Protein AF-A0A2B4R5D7-F1 (afdb_monomer_lite)

Organism: Stylophora pistillata (NCBI:txid50429)

Foldseek 3Di:
DLVVLVVQLVPQDLLDPCSLLVNVVSLVVLVVVLVVVVVVPDQLSQPSNVVSVVSNVVSVLSSCVNPPVVPPDFDWDWHDDDPFKTKIKTKAAAQDQDKDKPPDCAHPNDRPPPVPDPQKIKIHGCVVRHPGMKMKIKMWGFCSQVSHDQQAQAQDVNHGDGRGGRQFTDMDMDMVVHDPDDDPDDMDIGGDGPDDDDPPDDDDDGDDDDDVVVVVVLLVVLVVLLVVLVVQLVVLVVVLPPPPPDLVSNVVSVLSNQLSVQLSVLSVVLSVVSVVCVSPVVRDCPVPVVVSVCRSNVVSVVVSVVQVVVLVPDPCRPVCVRPVDD

Secondary structure (DSSP, 8-state):
-HHHHHHHHHH--TTSTTHHHHHHHHHHHHHHHHHHHHTTT-TTHHHHHHHHHHHHHHHHHHHHHHHTSSS----EEEE--SSSEEEEEEEE-TT--S-EEES-SEETTEE---TTS---EEEEPGGGGSSS-EEEEEEEESSHHHHS-TT---EETTEEP-S----S-EEEEEEESPPSSS-SS--EEE---SSPPPTT-----------HHHHHHHHHHHHHHHHHHHHHHHHHHHHHHS-TT-HHHHHHHHHHHHHHHHHHHHHHHHHHHHHHHHHH-TTT----HHHHHHHHHHHHHHHHHHHHHHHHHSTTHHHHHH----

InterPro domains:
  IPR000832 GPCR, family 2, secretin-like [PF00002] (212-310)
  IPR017981 GPCR, family 2-like, 7TM [PS50261] (212-326)

Sequence (326 aa):
MVETYFDEVNQLNVSDKNSLQAVVNETEHLLTAFQKIAKEGDLVVGVNLLVAAQHLEIFVSDYAKKHLLANGNYSSTRVPTERHLVVEIQTIKSGYRKDVAVPSDVFQGQSFDDHNLLRERIILPPKLFEKQETAVLGIAYQDLHELLPDECQYLLDGKKIKNTKLHTPIIACSLSPAPSSVLAENITISFTLQDPIKPEDKPYCVSWDFNIRNLKQEQIQIRFNLVVAIAVAQIFFLAGIDATSKQEACIFVAVSIHYFYLAGFSWMLMEGAYLYLMVVKVYNAVVRMKLIYAFSWGFPLLMVTSSIVIASGSTEGIWGYVHGDL

pLDDT: mean 77.05, std 13.99, range [38.62, 96.38]

Radius of gyration: 28.0 Å; chains: 1; bounding box: 70×48×82 Å

Structure (mmCIF, N/CA/C/O backbone):
data_AF-A0A2B4R5D7-F1
#
_entry.id   AF-A0A2B4R5D7-F1
#
loop_
_atom_site.group_PDB
_atom_site.id
_atom_site.type_symbol
_atom_site.label_atom_id
_atom_site.label_alt_id
_atom_site.label_comp_id
_atom_site.label_asym_id
_atom_site.label_entity_id
_atom_site.label_seq_id
_atom_site.pdbx_PDB_ins_code
_atom_site.Cartn_x
_atom_site.Cartn_y
_atom_site.Cartn_z
_atom_site.occupancy
_atom_site.B_iso_or_equiv
_atom_site.auth_seq_id
_atom_site.auth_comp_id
_atom_site.auth_asym_id
_atom_site.auth_atom_id
_atom_site.pdbx_PDB_model_num
ATOM 1 N N . MET A 1 1 ? 14.184 7.500 8.380 1.00 66.56 1 MET A N 1
ATOM 2 C CA . MET A 1 1 ? 12.948 7.473 9.192 1.00 66.56 1 MET A CA 1
ATOM 3 C C . MET A 1 1 ? 11.964 6.469 8.623 1.00 66.56 1 MET A C 1
ATOM 5 O O . MET A 1 1 ? 11.770 5.446 9.247 1.00 66.56 1 MET A O 1
ATOM 9 N N . VAL A 1 2 ? 11.413 6.698 7.429 1.00 68.00 2 VAL A N 1
ATOM 10 C CA . VAL A 1 2 ? 10.490 5.742 6.789 1.00 68.00 2 VAL A CA 1
ATOM 11 C C . VAL A 1 2 ? 11.198 4.448 6.382 1.00 68.00 2 VAL A C 1
ATOM 13 O O . VAL A 1 2 ? 10.690 3.370 6.651 1.00 68.00 2 VAL A O 1
ATOM 16 N N . GLU A 1 3 ? 12.397 4.540 5.796 1.00 70.75 3 GLU A N 1
ATOM 17 C CA . GLU A 1 3 ? 13.227 3.357 5.503 1.00 70.75 3 GLU A CA 1
ATOM 18 C C . GLU A 1 3 ? 13.594 2.594 6.780 1.00 70.75 3 GLU A C 1
ATOM 20 O O . GLU A 1 3 ? 13.399 1.391 6.844 1.00 70.75 3 GLU A O 1
ATOM 25 N N . THR A 1 4 ? 14.006 3.315 7.827 1.00 76.94 4 THR A N 1
ATOM 26 C CA . THR A 1 4 ? 14.298 2.754 9.157 1.00 76.94 4 THR A CA 1
ATOM 27 C C . THR A 1 4 ? 13.101 1.991 9.729 1.00 76.94 4 THR A C 1
ATOM 29 O O . THR A 1 4 ? 13.252 0.847 10.137 1.00 76.94 4 THR A O 1
ATOM 32 N N . TYR A 1 5 ? 11.904 2.582 9.659 1.00 81.38 5 TYR A N 1
ATOM 33 C CA . TYR A 1 5 ? 10.658 1.925 10.049 1.00 81.38 5 TYR A CA 1
ATOM 34 C C . TYR A 1 5 ? 10.414 0.645 9.242 1.00 81.38 5 TYR A C 1
ATOM 36 O O . TYR A 1 5 ? 10.075 -0.392 9.808 1.00 81.38 5 TYR A O 1
ATOM 44 N N . PHE A 1 6 ? 10.596 0.682 7.918 1.00 79.00 6 PHE A N 1
ATOM 45 C CA . PHE A 1 6 ? 10.427 -0.519 7.102 1.00 79.00 6 PHE A CA 1
ATOM 46 C C . PHE A 1 6 ? 11.443 -1.600 7.459 1.00 79.00 6 PHE A C 1
ATOM 48 O O . PHE A 1 6 ? 11.061 -2.764 7.545 1.00 79.00 6 PHE A O 1
ATOM 55 N N . ASP A 1 7 ? 12.702 -1.242 7.693 1.00 79.12 7 ASP A N 1
ATOM 56 C CA . ASP A 1 7 ? 13.743 -2.192 8.076 1.00 79.12 7 ASP A CA 1
ATOM 57 C C . ASP A 1 7 ? 13.444 -2.856 9.424 1.00 79.12 7 ASP A C 1
ATOM 59 O O . ASP A 1 7 ? 13.604 -4.070 9.551 1.00 79.12 7 ASP A O 1
ATOM 63 N N . GLU A 1 8 ? 12.964 -2.095 10.408 1.00 84.62 8 GLU A N 1
ATOM 64 C CA . GLU A 1 8 ? 12.583 -2.603 11.730 1.00 84.62 8 GLU A CA 1
ATOM 65 C C . GLU A 1 8 ? 11.349 -3.508 11.653 1.00 84.62 8 GLU A C 1
ATOM 67 O O . GLU A 1 8 ? 11.380 -4.642 12.135 1.00 84.62 8 GLU A O 1
ATOM 72 N N . VAL A 1 9 ? 10.283 -3.074 10.971 1.00 83.00 9 VAL A N 1
ATOM 73 C CA . VAL A 1 9 ? 9.056 -3.875 10.835 1.00 83.00 9 VAL A CA 1
ATOM 74 C C . VAL A 1 9 ? 9.295 -5.150 10.022 1.00 83.00 9 VAL A C 1
ATOM 76 O O . VAL A 1 9 ? 8.745 -6.197 10.357 1.00 83.00 9 VAL A O 1
ATOM 79 N N . ASN A 1 10 ? 10.147 -5.111 8.992 1.00 83.25 10 ASN A N 1
ATOM 80 C CA . ASN A 1 10 ? 10.483 -6.295 8.192 1.00 83.25 10 ASN A CA 1
ATOM 81 C C . ASN A 1 10 ? 11.292 -7.346 8.971 1.00 83.25 10 ASN A C 1
ATOM 83 O O . ASN A 1 10 ? 11.305 -8.514 8.579 1.00 83.25 10 ASN A O 1
ATOM 87 N N . GLN A 1 11 ? 11.966 -6.958 10.057 1.00 86.69 11 GLN A N 1
ATOM 88 C CA . GLN A 1 11 ? 12.668 -7.893 10.942 1.00 86.69 11 GLN A CA 1
ATOM 89 C C . GLN A 1 11 ? 11.725 -8.594 11.929 1.00 86.69 11 GLN A C 1
ATOM 91 O O . GLN A 1 11 ? 12.085 -9.634 12.488 1.00 86.69 11 GLN A O 1
ATOM 96 N N . LEU A 1 12 ? 10.516 -8.064 12.140 1.00 87.69 12 LEU A N 1
ATOM 97 C CA . LEU A 1 12 ? 9.542 -8.655 13.049 1.00 87.69 12 LEU A CA 1
ATOM 98 C C . LEU A 1 12 ? 8.958 -9.941 12.463 1.00 87.69 12 LEU A C 1
ATOM 100 O O . LEU A 1 12 ? 8.485 -10.002 11.327 1.00 87.69 12 LEU A O 1
ATOM 104 N N . ASN A 1 13 ? 8.939 -10.991 13.280 1.00 85.56 13 ASN A N 1
ATOM 105 C CA . ASN A 1 13 ? 8.367 -12.266 12.889 1.00 85.56 13 ASN A CA 1
ATOM 106 C C . ASN A 1 13 ? 6.923 -12.358 13.378 1.00 85.56 13 ASN A C 1
ATOM 108 O O . ASN A 1 13 ? 6.670 -12.487 14.570 1.00 85.56 13 ASN A O 1
ATOM 112 N N . VAL A 1 14 ? 5.976 -12.435 12.443 1.00 85.31 14 VAL A N 1
ATOM 113 C CA . VAL A 1 14 ? 4.537 -12.617 12.715 1.00 85.31 14 VAL A CA 1
ATOM 114 C C . VAL A 1 14 ? 4.247 -13.812 13.643 1.00 85.31 14 VAL A C 1
ATOM 116 O O . VAL A 1 14 ? 3.214 -13.864 14.300 1.00 85.31 14 VAL A O 1
ATOM 119 N N . SER A 1 15 ? 5.148 -14.795 13.724 1.00 84.25 15 SER A N 1
ATOM 120 C CA . SER A 1 15 ? 5.033 -15.958 14.618 1.00 84.25 15 SER A CA 1
ATOM 121 C C . SER A 1 15 ? 5.215 -15.639 16.100 1.00 84.25 15 SER A C 1
ATOM 123 O O . SER A 1 15 ? 4.787 -16.437 16.929 1.00 84.25 15 SER A O 1
ATOM 125 N N . ASP A 1 16 ? 5.870 -14.535 16.443 1.00 86.25 16 ASP A N 1
ATOM 126 C CA . ASP A 1 16 ? 6.131 -14.157 17.827 1.00 86.25 16 ASP A CA 1
ATOM 127 C C . ASP A 1 16 ? 4.971 -13.326 18.393 1.00 86.25 16 ASP A C 1
ATOM 129 O O . ASP A 1 16 ? 4.466 -12.413 17.745 1.00 86.25 16 ASP A O 1
ATOM 133 N N . LYS A 1 17 ? 4.555 -13.636 19.625 1.00 81.88 17 LYS A N 1
ATOM 134 C CA . LYS A 1 17 ? 3.427 -12.987 20.310 1.00 81.88 17 LYS A CA 1
ATOM 135 C C . LYS A 1 17 ? 3.698 -11.515 20.626 1.00 81.88 17 LYS A C 1
ATOM 137 O O . LYS A 1 17 ? 2.764 -10.721 20.672 1.00 81.88 17 LYS A O 1
ATOM 142 N N . ASN A 1 18 ? 4.964 -11.145 20.823 1.00 85.25 18 ASN A N 1
ATOM 143 C CA . ASN A 1 18 ? 5.347 -9.770 21.153 1.00 85.25 18 ASN A CA 1
ATOM 144 C C . ASN A 1 18 ? 5.450 -8.868 19.917 1.00 85.25 18 ASN A C 1
ATOM 146 O O . ASN A 1 18 ? 5.455 -7.643 20.044 1.00 85.25 18 ASN A O 1
ATOM 150 N N . SER A 1 19 ? 5.494 -9.452 18.716 1.00 88.19 19 SER A N 1
ATOM 151 C CA . SER A 1 19 ? 5.689 -8.688 17.483 1.00 88.19 19 SER A CA 1
ATOM 152 C C . SER A 1 19 ? 4.513 -7.762 17.154 1.00 88.19 19 SER A C 1
ATOM 154 O O . SER A 1 19 ? 4.723 -6.732 16.522 1.00 88.19 19 SER A O 1
ATOM 156 N N . LEU A 1 20 ? 3.296 -8.070 17.628 1.00 88.00 20 LEU A N 1
ATOM 157 C CA . LEU A 1 20 ? 2.144 -7.173 17.480 1.00 88.00 20 LEU A CA 1
ATOM 158 C C . LEU A 1 20 ? 2.309 -5.875 18.291 1.00 88.00 20 LEU A C 1
ATOM 160 O O . LEU A 1 20 ? 2.015 -4.802 17.780 1.00 88.00 20 LEU A O 1
ATOM 164 N N . GLN A 1 21 ? 2.796 -5.948 19.534 1.00 87.69 21 GLN A N 1
ATOM 165 C CA . GLN A 1 21 ? 3.077 -4.735 20.313 1.00 87.69 21 GLN A CA 1
ATOM 166 C C . GLN A 1 21 ? 4.241 -3.958 19.690 1.00 87.69 21 GLN A C 1
ATOM 168 O O . GLN A 1 21 ? 4.169 -2.740 19.575 1.00 87.69 21 GLN A O 1
ATOM 173 N N . ALA A 1 22 ? 5.292 -4.661 19.253 1.00 89.19 22 ALA A N 1
ATOM 174 C CA . ALA A 1 22 ? 6.463 -4.034 18.650 1.00 89.19 22 ALA A CA 1
ATOM 175 C C . ALA A 1 22 ? 6.101 -3.227 17.392 1.00 89.19 22 ALA A C 1
ATOM 177 O O . ALA A 1 22 ? 6.434 -2.050 17.315 1.00 89.19 22 ALA A O 1
ATOM 178 N N . VAL A 1 23 ? 5.346 -3.805 16.446 1.00 90.12 23 VAL A N 1
ATOM 179 C CA . VAL A 1 23 ? 4.964 -3.094 15.209 1.00 90.12 23 VAL A CA 1
ATOM 180 C C . VAL A 1 23 ? 4.096 -1.86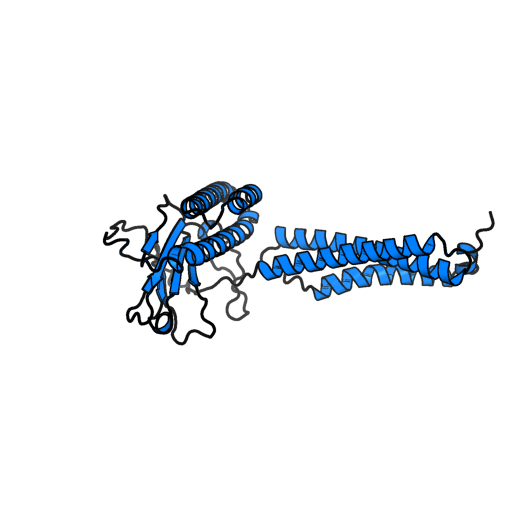2 15.485 1.00 90.12 23 VAL A C 1
ATOM 182 O O . VAL A 1 23 ? 4.211 -0.848 14.795 1.00 90.12 23 VAL A O 1
ATOM 185 N N . VAL A 1 24 ? 3.229 -1.934 16.499 1.00 89.00 24 VAL A N 1
ATOM 186 C CA . VAL A 1 24 ? 2.375 -0.812 16.899 1.00 89.00 24 VAL A CA 1
ATOM 187 C C . VAL A 1 24 ? 3.215 0.298 17.522 1.00 89.00 24 VAL A C 1
ATOM 189 O O . VAL A 1 24 ? 3.069 1.443 17.105 1.00 89.00 24 VAL A O 1
ATOM 192 N N . ASN A 1 25 ? 4.147 -0.036 18.421 1.00 89.00 25 ASN A N 1
ATOM 193 C CA . ASN A 1 25 ? 5.069 0.933 19.016 1.00 89.00 25 ASN A CA 1
ATOM 194 C C . ASN A 1 25 ? 5.922 1.639 17.950 1.00 89.00 25 ASN A C 1
ATOM 196 O O . ASN A 1 25 ? 6.031 2.864 17.973 1.00 89.00 25 ASN A O 1
ATOM 200 N N . GLU A 1 26 ? 6.468 0.899 16.977 1.00 88.81 26 GLU A N 1
ATOM 201 C CA . GLU A 1 26 ? 7.246 1.508 15.888 1.00 88.81 26 GLU A CA 1
ATOM 202 C C . GLU A 1 26 ? 6.391 2.421 15.004 1.00 88.81 26 GLU A C 1
ATOM 204 O O . GLU A 1 26 ? 6.831 3.486 14.564 1.00 88.81 26 GLU A O 1
ATOM 209 N N . THR A 1 27 ? 5.130 2.046 14.769 1.00 88.31 27 THR A N 1
ATOM 210 C CA . THR A 1 27 ? 4.208 2.882 13.991 1.00 88.31 27 THR A CA 1
ATOM 211 C C . THR A 1 27 ? 3.816 4.150 14.758 1.00 88.31 27 THR A C 1
ATOM 213 O O . THR A 1 27 ? 3.741 5.222 14.157 1.00 88.31 27 THR A O 1
ATOM 216 N N . GLU A 1 28 ? 3.624 4.075 16.079 1.00 85.94 28 GLU A N 1
ATOM 217 C CA . GLU A 1 28 ? 3.406 5.258 16.924 1.00 85.94 28 GLU A CA 1
ATOM 218 C C . GLU A 1 28 ? 4.623 6.192 16.938 1.00 85.94 28 GLU A C 1
ATOM 220 O O . GLU A 1 28 ? 4.469 7.414 16.834 1.00 85.94 28 GLU A O 1
ATOM 225 N N . HIS A 1 29 ? 5.836 5.639 17.009 1.00 86.44 29 HIS A N 1
ATOM 226 C CA . HIS A 1 29 ? 7.065 6.425 16.945 1.00 86.44 29 HIS A CA 1
ATOM 227 C C . HIS A 1 29 ? 7.195 7.156 15.598 1.00 86.44 29 HIS A C 1
ATOM 229 O O . HIS A 1 29 ? 7.484 8.357 15.566 1.00 86.44 29 HIS A O 1
ATOM 235 N N . LEU A 1 30 ? 6.888 6.473 14.489 1.00 85.88 30 LEU A N 1
ATOM 236 C CA . LEU A 1 30 ? 6.846 7.075 13.156 1.00 85.88 30 LEU A CA 1
ATOM 237 C C . LEU A 1 30 ? 5.809 8.210 13.065 1.00 85.88 30 LEU A C 1
ATOM 239 O O . LEU A 1 30 ? 6.133 9.293 12.575 1.00 85.88 30 LEU A O 1
ATOM 243 N N . LEU A 1 31 ? 4.584 7.987 13.554 1.00 83.00 31 LEU A N 1
ATOM 244 C CA . LEU A 1 31 ? 3.515 8.995 13.588 1.00 83.00 31 LEU A CA 1
ATOM 245 C C . LEU A 1 31 ? 3.939 10.239 14.377 1.00 83.00 31 LEU A C 1
ATOM 247 O O . LEU A 1 31 ? 3.805 11.360 13.885 1.00 83.00 31 LEU A O 1
ATOM 251 N N . THR A 1 32 ? 4.522 10.044 15.560 1.00 83.94 32 THR A N 1
ATOM 252 C CA . THR A 1 32 ? 5.018 11.132 16.419 1.00 83.94 32 THR A CA 1
ATOM 253 C C . THR A 1 32 ? 6.103 11.948 15.716 1.00 83.94 32 THR A C 1
ATOM 255 O O . THR A 1 32 ? 6.118 13.182 15.758 1.00 83.94 32 THR A O 1
ATOM 258 N N . ALA A 1 33 ? 7.020 11.266 15.029 1.00 82.62 33 ALA A N 1
ATOM 259 C CA . ALA A 1 33 ? 8.083 11.919 14.286 1.00 82.62 33 ALA A CA 1
ATOM 260 C C . ALA A 1 33 ? 7.538 12.731 13.098 1.00 82.62 33 ALA A C 1
ATOM 262 O O . ALA A 1 33 ? 7.981 13.858 12.867 1.00 82.62 33 ALA A O 1
ATOM 263 N N . PHE A 1 34 ? 6.523 12.218 12.398 1.00 79.50 34 PHE A N 1
ATOM 264 C CA . PHE A 1 34 ? 5.850 12.955 11.332 1.00 79.50 34 PHE A CA 1
ATOM 265 C C . PHE A 1 34 ? 5.051 14.154 11.828 1.00 79.50 34 PHE A C 1
ATOM 267 O O . PHE A 1 34 ? 5.098 15.195 11.181 1.00 79.50 34 PHE A O 1
ATOM 274 N N . GLN A 1 35 ? 4.389 14.072 12.983 1.00 78.56 35 GLN A N 1
ATOM 275 C CA . GLN A 1 35 ? 3.744 15.239 13.594 1.00 78.56 35 GLN A CA 1
ATOM 276 C C . GLN A 1 35 ? 4.728 16.369 13.877 1.00 78.56 35 GLN A C 1
ATOM 278 O O . GLN A 1 35 ? 4.402 17.544 13.695 1.00 78.56 35 GLN A O 1
ATOM 283 N N . LYS A 1 36 ? 5.948 16.027 14.301 1.00 78.25 36 LYS A N 1
ATOM 284 C CA . LYS A 1 36 ? 7.003 17.019 14.507 1.00 78.25 36 LYS A CA 1
ATOM 285 C C . LYS A 1 36 ? 7.395 17.706 13.194 1.00 78.25 36 LYS A C 1
ATOM 287 O O . LYS A 1 36 ? 7.535 18.922 13.187 1.00 78.25 36 LYS A O 1
ATOM 292 N N . ILE A 1 37 ? 7.512 16.945 12.104 1.00 73.38 37 ILE A N 1
ATOM 293 C CA . ILE A 1 37 ? 7.879 17.456 10.771 1.00 73.38 37 ILE A CA 1
ATOM 294 C C . ILE A 1 37 ? 6.730 18.245 10.126 1.00 73.38 37 ILE A C 1
ATOM 296 O O . ILE A 1 37 ? 6.960 19.277 9.506 1.00 73.38 37 ILE A O 1
ATOM 300 N N . ALA A 1 38 ? 5.479 17.811 10.284 1.00 67.75 38 ALA A N 1
ATOM 301 C CA . ALA A 1 38 ? 4.322 18.486 9.695 1.00 67.75 38 ALA A CA 1
ATOM 302 C C . ALA A 1 38 ? 4.141 19.913 10.239 1.00 67.75 38 ALA A C 1
ATOM 304 O O . ALA A 1 38 ? 3.749 20.810 9.495 1.00 67.75 38 ALA A O 1
ATOM 305 N N . LYS A 1 39 ? 4.526 20.161 11.499 1.00 66.62 39 LYS A N 1
ATOM 306 C CA . LYS A 1 39 ? 4.585 21.517 12.077 1.00 66.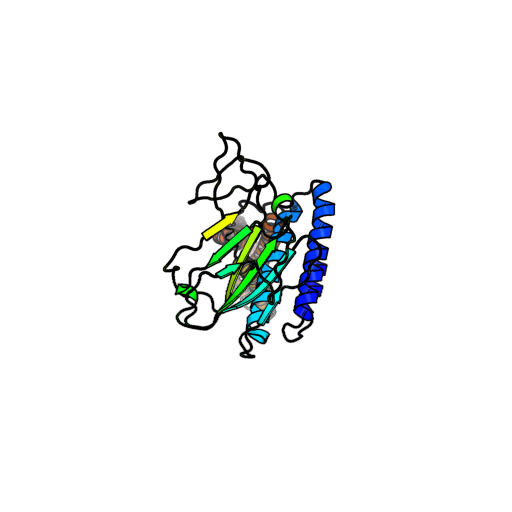62 39 LYS A CA 1
ATOM 307 C C . LYS A 1 39 ? 5.597 22.436 11.377 1.00 66.62 39 LYS A C 1
ATOM 309 O O . LYS A 1 39 ? 5.509 23.650 11.538 1.00 66.62 39 LYS A O 1
ATOM 314 N N . GLU A 1 40 ? 6.519 21.880 10.594 1.00 66.38 40 GLU A N 1
ATOM 315 C CA . GLU A 1 40 ? 7.520 22.605 9.804 1.00 66.38 40 GLU A CA 1
ATOM 316 C C . GLU A 1 40 ? 7.100 22.799 8.325 1.00 66.38 40 GLU A C 1
ATOM 318 O O . GLU A 1 40 ? 7.778 23.523 7.600 1.00 66.38 40 GLU A O 1
ATOM 323 N N . GLY A 1 41 ? 5.946 22.258 7.891 1.00 55.88 41 GLY A N 1
ATOM 324 C CA . GLY A 1 41 ? 5.278 22.629 6.629 1.00 55.88 41 GLY A CA 1
ATOM 325 C C . GLY A 1 41 ? 5.610 21.807 5.371 1.00 55.88 41 GLY A C 1
ATOM 326 O O . GLY A 1 41 ? 5.447 22.325 4.267 1.00 55.88 41 GLY A O 1
ATOM 327 N N . ASP A 1 42 ? 6.063 20.552 5.493 1.00 52.31 42 ASP A N 1
ATOM 328 C CA . ASP A 1 42 ? 6.470 19.722 4.341 1.00 52.31 42 ASP A CA 1
ATOM 329 C C . ASP A 1 42 ? 5.368 18.762 3.824 1.00 52.31 42 ASP A C 1
ATOM 331 O O . ASP A 1 42 ? 4.777 17.983 4.572 1.00 52.31 42 ASP A O 1
ATOM 335 N N . LEU A 1 43 ? 5.132 18.785 2.506 1.00 51.28 43 LEU A N 1
ATOM 336 C CA . LEU A 1 43 ? 4.114 18.019 1.769 1.00 51.28 43 LEU A CA 1
ATOM 337 C C . LEU A 1 43 ? 4.500 16.538 1.552 1.00 51.28 43 LEU A C 1
ATOM 339 O O . LEU A 1 43 ? 3.632 15.698 1.303 1.00 51.28 43 LEU A O 1
ATOM 343 N N . VAL A 1 44 ? 5.791 16.190 1.653 1.00 53.00 44 VAL A N 1
ATOM 344 C CA . VAL A 1 44 ? 6.333 14.837 1.369 1.00 53.00 44 VAL A CA 1
ATOM 345 C C . VAL A 1 44 ? 5.917 13.783 2.421 1.00 53.00 44 VAL A C 1
ATOM 347 O O . VAL A 1 44 ? 6.075 12.576 2.223 1.00 53.00 44 VAL A O 1
ATOM 350 N N . VAL A 1 45 ? 5.312 14.216 3.528 1.00 60.78 45 VAL A N 1
ATOM 351 C CA . VAL A 1 45 ? 4.913 13.377 4.669 1.00 60.78 45 VAL A CA 1
ATOM 352 C C . VAL A 1 45 ? 3.770 12.397 4.340 1.00 60.78 45 VAL A C 1
ATOM 354 O O . VAL A 1 45 ? 3.807 11.244 4.772 1.00 60.78 45 VAL A O 1
ATOM 357 N N . GLY A 1 46 ? 2.787 12.796 3.524 1.00 60.81 46 GLY A N 1
ATOM 358 C CA . GLY A 1 46 ? 1.522 12.055 3.381 1.00 60.81 46 GLY A CA 1
ATOM 359 C C . GLY A 1 46 ? 1.615 10.661 2.735 1.00 60.81 46 GLY A C 1
ATOM 360 O O . GLY A 1 46 ? 0.929 9.737 3.166 1.00 60.81 46 GLY A O 1
ATOM 361 N N . VAL A 1 47 ? 2.470 10.461 1.721 1.00 60.28 47 VAL A N 1
ATOM 362 C CA . VAL A 1 47 ? 2.565 9.157 1.014 1.00 60.28 47 VAL A CA 1
ATOM 363 C C . VAL A 1 47 ? 3.223 8.101 1.860 1.00 60.28 47 VAL A C 1
ATOM 365 O O . VAL A 1 47 ? 2.711 6.993 1.979 1.00 60.28 47 VAL A O 1
ATOM 368 N N . ASN A 1 48 ? 4.361 8.449 2.447 1.00 70.69 48 ASN A N 1
ATOM 369 C CA . ASN A 1 48 ? 5.114 7.529 3.282 1.00 70.69 48 ASN A CA 1
ATOM 370 C C . ASN A 1 48 ? 4.263 7.023 4.446 1.00 70.69 48 ASN A C 1
ATOM 372 O O . ASN A 1 48 ? 4.375 5.869 4.854 1.00 70.69 48 ASN A O 1
ATOM 376 N N . LEU A 1 49 ? 3.363 7.879 4.917 1.00 75.31 49 LEU A N 1
ATOM 377 C CA . LEU A 1 49 ? 2.449 7.581 5.992 1.00 75.31 49 LEU A CA 1
ATOM 378 C C . LEU A 1 49 ? 1.307 6.641 5.575 1.00 75.31 49 LEU A C 1
ATOM 380 O O . LEU A 1 49 ? 1.017 5.692 6.298 1.00 75.31 49 LEU A O 1
ATOM 384 N N . LEU A 1 50 ? 0.725 6.819 4.382 1.00 76.06 50 LEU A N 1
ATOM 385 C CA . LEU A 1 50 ? -0.254 5.869 3.825 1.00 76.06 50 LEU A CA 1
ATOM 386 C C . LEU A 1 50 ? 0.372 4.493 3.539 1.00 76.06 50 LEU A C 1
ATOM 388 O O . LEU A 1 50 ? -0.252 3.460 3.781 1.00 76.06 50 LEU A O 1
ATOM 392 N N . VAL A 1 51 ? 1.624 4.462 3.069 1.00 76.75 51 VAL A N 1
ATOM 393 C CA . VAL A 1 51 ? 2.370 3.208 2.865 1.00 76.75 51 VAL A CA 1
ATOM 394 C C . VAL A 1 51 ? 2.626 2.510 4.204 1.00 76.75 51 VAL A C 1
ATOM 396 O O . VAL A 1 51 ? 2.432 1.298 4.296 1.00 76.75 51 VAL A O 1
ATOM 399 N N . ALA A 1 52 ? 3.009 3.253 5.246 1.00 80.81 52 ALA A N 1
ATOM 400 C CA . ALA A 1 52 ? 3.181 2.710 6.592 1.00 80.81 52 ALA A CA 1
ATOM 401 C C . ALA A 1 52 ? 1.860 2.176 7.176 1.00 80.81 52 ALA A C 1
ATOM 403 O O . ALA A 1 52 ? 1.835 1.063 7.699 1.00 80.81 52 ALA A O 1
ATOM 404 N N . ALA A 1 53 ? 0.752 2.908 7.011 1.00 83.94 53 ALA A N 1
ATOM 405 C CA . ALA A 1 53 ? -0.577 2.476 7.445 1.00 83.94 53 ALA A CA 1
ATOM 406 C C . ALA A 1 53 ? -0.989 1.141 6.800 1.00 83.94 53 ALA A C 1
ATOM 408 O O . ALA A 1 53 ? -1.331 0.191 7.503 1.00 83.94 53 ALA A O 1
ATOM 409 N N . GLN A 1 54 ? -0.848 1.015 5.475 1.00 81.88 54 GLN A N 1
ATOM 410 C CA . GLN A 1 54 ? -1.134 -0.246 4.787 1.00 81.88 54 GLN A CA 1
ATOM 411 C C . GLN A 1 54 ? -0.181 -1.374 5.212 1.00 81.88 54 GLN A C 1
ATOM 413 O O . GLN A 1 54 ? -0.586 -2.537 5.275 1.00 81.88 54 GLN A O 1
ATOM 418 N N . HIS A 1 55 ? 1.089 -1.069 5.490 1.00 84.06 55 HIS A N 1
ATOM 419 C CA . HIS A 1 55 ? 2.035 -2.079 5.958 1.00 84.06 55 HIS A CA 1
ATOM 420 C C . HIS A 1 55 ? 1.636 -2.634 7.331 1.00 84.06 55 HIS A C 1
ATOM 422 O O . HIS A 1 55 ? 1.624 -3.854 7.509 1.00 84.06 55 HIS A O 1
ATOM 428 N N . LEU A 1 56 ? 1.220 -1.756 8.250 1.00 88.69 56 LEU A N 1
ATOM 429 C CA . LEU A 1 56 ? 0.646 -2.145 9.535 1.00 88.69 56 LEU A CA 1
ATOM 430 C C . LEU A 1 56 ? -0.600 -3.022 9.339 1.00 88.69 56 LEU A C 1
ATOM 432 O O . LEU A 1 56 ? -0.675 -4.101 9.920 1.00 88.69 56 LEU A O 1
ATOM 436 N N . GLU A 1 57 ? -1.550 -2.618 8.491 1.00 87.88 57 GLU A N 1
ATOM 437 C CA . GLU A 1 57 ? -2.763 -3.405 8.218 1.00 87.88 57 GLU A CA 1
ATOM 438 C C . GLU A 1 57 ? -2.454 -4.826 7.727 1.00 87.88 57 GLU A C 1
ATOM 440 O O . GLU A 1 57 ? -3.064 -5.796 8.190 1.00 87.88 57 GLU A O 1
ATOM 445 N N . ILE A 1 58 ? -1.491 -4.967 6.808 1.00 85.81 58 ILE A N 1
ATOM 446 C CA . ILE A 1 58 ? -1.054 -6.271 6.293 1.00 85.81 58 ILE A CA 1
ATOM 447 C C . ILE A 1 58 ? -0.442 -7.106 7.419 1.00 85.81 58 ILE A C 1
ATOM 449 O O . ILE A 1 58 ? -0.842 -8.257 7.608 1.00 85.81 58 ILE A O 1
ATOM 453 N N . PHE A 1 59 ? 0.485 -6.527 8.187 1.00 88.88 59 PHE A N 1
ATOM 454 C CA . PHE A 1 59 ? 1.152 -7.223 9.284 1.00 88.88 59 PHE A CA 1
ATOM 455 C C . PHE A 1 59 ? 0.144 -7.723 10.323 1.00 88.88 59 PHE A C 1
ATOM 457 O O . PHE A 1 59 ? 0.166 -8.892 10.714 1.00 88.88 59 PHE A O 1
ATOM 464 N N . VAL A 1 60 ? -0.782 -6.857 10.741 1.00 88.88 60 VAL A N 1
ATOM 465 C CA . VAL A 1 60 ? -1.791 -7.193 11.747 1.00 88.88 60 VAL A CA 1
ATOM 466 C C . VAL A 1 60 ? -2.777 -8.237 11.212 1.00 88.88 60 VAL A C 1
ATOM 468 O O . VAL A 1 60 ? -3.148 -9.158 11.943 1.00 88.88 60 VAL A O 1
ATOM 471 N N . SER A 1 61 ? -3.158 -8.165 9.932 1.00 86.94 61 SER A N 1
ATOM 472 C CA . SER A 1 61 ? -3.986 -9.191 9.284 1.00 86.94 61 SER A CA 1
ATOM 473 C C . SER A 1 61 ? -3.310 -10.566 9.297 1.00 86.94 61 SER A C 1
ATOM 475 O O . SER A 1 61 ? -3.941 -11.571 9.638 1.00 86.94 61 SER A O 1
ATOM 477 N N . ASP A 1 62 ? -2.020 -10.631 8.968 1.00 87.50 62 ASP A N 1
ATOM 478 C CA . ASP A 1 62 ? -1.274 -11.889 8.949 1.00 87.50 62 ASP A CA 1
ATOM 479 C C . ASP A 1 62 ? -1.018 -12.429 10.364 1.00 87.50 62 ASP A C 1
ATOM 481 O O . ASP A 1 62 ? -1.127 -13.639 10.592 1.00 87.50 62 ASP A O 1
ATOM 485 N N . TYR A 1 63 ? -0.795 -11.545 11.340 1.00 87.00 63 TYR A N 1
ATOM 486 C CA . TYR A 1 63 ? -0.749 -11.904 12.758 1.00 87.00 63 TYR A CA 1
ATOM 487 C C . TYR A 1 63 ? -2.077 -12.503 13.233 1.00 87.00 63 TYR A C 1
ATOM 489 O O . TYR A 1 63 ? -2.088 -13.572 13.850 1.00 87.00 63 TYR A O 1
ATOM 497 N N . ALA A 1 64 ? -3.206 -11.872 12.892 1.00 84.31 64 ALA A N 1
ATOM 498 C CA . ALA A 1 64 ? -4.541 -12.345 13.250 1.00 84.31 64 ALA A CA 1
ATOM 499 C C . ALA A 1 64 ? -4.831 -13.739 12.672 1.00 84.31 64 ALA A C 1
ATOM 501 O O . ALA A 1 64 ? -5.296 -14.629 13.390 1.00 84.31 64 ALA A O 1
ATOM 502 N N . LYS A 1 65 ? -4.493 -13.973 11.396 1.00 83.44 65 LYS A N 1
ATOM 503 C CA . LYS A 1 65 ? -4.623 -15.300 10.769 1.00 83.44 65 LYS A CA 1
ATOM 504 C C . LYS A 1 65 ? -3.821 -16.360 11.510 1.00 83.44 65 LYS A C 1
ATOM 506 O O . LYS A 1 65 ? -4.304 -17.473 11.702 1.00 83.44 65 LYS A O 1
ATOM 511 N N . LYS A 1 66 ? -2.599 -16.021 11.919 1.00 83.38 66 LYS A N 1
ATOM 512 C CA . LYS A 1 66 ? -1.672 -16.975 12.522 1.00 83.38 66 LYS A CA 1
ATOM 513 C C . LYS A 1 66 ? -1.993 -17.297 13.978 1.00 83.38 66 LYS A C 1
ATOM 515 O O . LYS A 1 66 ? -1.928 -18.460 14.356 1.00 83.38 66 LYS A O 1
ATOM 520 N N . HIS A 1 67 ? -2.324 -16.295 14.790 1.00 79.25 67 HIS A N 1
ATOM 521 C CA . HIS A 1 67 ? -2.466 -16.462 16.243 1.00 79.25 67 HIS A CA 1
ATOM 522 C C . HIS A 1 67 ? -3.904 -16.582 16.728 1.00 79.25 67 HIS A C 1
ATOM 524 O O . HIS A 1 67 ? -4.134 -17.224 17.754 1.00 79.25 67 HIS A O 1
ATOM 530 N N . LEU A 1 68 ? -4.863 -15.981 16.020 1.00 74.75 68 LEU A N 1
ATOM 531 C CA . LEU A 1 68 ? -6.250 -15.909 16.481 1.00 74.75 68 LEU A CA 1
ATOM 532 C C . LEU A 1 68 ? -7.138 -16.950 15.799 1.00 74.75 68 LEU A C 1
ATOM 534 O O . LEU A 1 68 ? -7.888 -17.637 16.484 1.00 74.75 68 LEU A O 1
ATOM 538 N N . LEU A 1 69 ? -7.010 -17.138 14.481 1.00 68.81 69 LEU A N 1
ATOM 539 C CA . LEU A 1 69 ? -7.792 -18.160 13.768 1.00 68.81 69 LEU A CA 1
ATOM 540 C C . LEU A 1 69 ? -7.275 -19.589 14.016 1.00 68.81 69 LEU A C 1
ATOM 542 O O . LEU A 1 69 ? -8.057 -20.533 13.990 1.00 68.81 69 LEU A O 1
ATOM 546 N N . ALA A 1 70 ? -5.978 -19.771 14.292 1.00 64.38 70 ALA A N 1
ATOM 547 C CA . ALA A 1 70 ? -5.394 -21.104 14.478 1.00 64.38 70 ALA A CA 1
ATOM 548 C C . ALA A 1 70 ? -5.625 -21.708 15.877 1.00 64.38 70 ALA A C 1
ATOM 550 O O . ALA A 1 70 ? -5.609 -22.928 16.024 1.00 64.38 70 ALA A O 1
ATOM 551 N N . ASN A 1 71 ? -5.827 -20.876 16.907 1.00 59.56 71 ASN A N 1
ATOM 552 C CA . ASN A 1 71 ? -5.889 -21.332 18.302 1.00 59.56 71 ASN A CA 1
ATOM 553 C C . ASN A 1 71 ? -7.312 -21.610 18.814 1.00 59.56 71 ASN A C 1
ATOM 555 O O . ASN A 1 71 ? -7.449 -22.059 19.950 1.00 59.56 71 ASN A O 1
ATOM 559 N N . GLY A 1 72 ? -8.366 -21.320 18.035 1.00 55.69 72 GLY A N 1
ATOM 560 C CA . GLY A 1 72 ? -9.772 -21.559 18.413 1.00 55.69 72 GLY A CA 1
ATOM 561 C C . GLY A 1 72 ? -10.238 -20.846 19.695 1.00 55.69 72 GLY A C 1
ATOM 562 O O . GLY A 1 72 ? -11.350 -21.076 20.169 1.00 55.69 72 GLY A O 1
ATOM 563 N N . ASN A 1 73 ? -9.390 -19.994 20.275 1.00 55.88 73 ASN A N 1
ATOM 564 C CA . ASN A 1 73 ? -9.653 -19.271 21.505 1.00 55.88 73 ASN A CA 1
ATOM 565 C C . ASN A 1 73 ? -10.153 -17.878 21.135 1.00 55.88 73 ASN A C 1
ATOM 567 O O . ASN A 1 73 ? -9.412 -17.070 20.575 1.00 55.88 73 ASN A O 1
ATOM 571 N N . TYR A 1 74 ? -11.421 -17.616 21.449 1.00 57.50 74 TYR A N 1
ATOM 572 C CA . TYR A 1 74 ? -12.081 -16.339 21.201 1.00 57.50 74 TYR A CA 1
ATOM 573 C C . TYR A 1 74 ? -11.435 -15.257 22.062 1.00 57.50 74 TYR A C 1
ATOM 575 O O . TYR A 1 74 ? -11.762 -15.092 23.235 1.00 57.50 74 TYR A O 1
ATOM 583 N N . SER A 1 75 ? -10.462 -14.569 21.477 1.00 62.88 75 SER A N 1
ATOM 584 C CA . SER A 1 75 ? -9.679 -13.530 22.127 1.00 62.88 75 SER A CA 1
ATOM 585 C C . SER A 1 75 ? -9.910 -12.221 21.392 1.00 62.88 75 SER A C 1
ATOM 587 O O . SER A 1 75 ? -9.802 -12.167 20.163 1.00 62.88 75 SER A O 1
ATOM 589 N N . SER A 1 76 ? -10.237 -11.179 22.154 1.00 63.66 76 SER A N 1
ATOM 590 C CA . SER A 1 76 ? -10.074 -9.800 21.710 1.00 63.66 76 SER A CA 1
ATOM 591 C C . SER A 1 76 ? -8.741 -9.299 22.253 1.00 63.66 76 SER A C 1
ATOM 593 O O . SER A 1 76 ? -8.449 -9.427 23.448 1.00 63.66 76 SER A O 1
ATOM 595 N N . THR A 1 77 ? -7.907 -8.787 21.358 1.00 68.56 77 THR A N 1
ATOM 596 C CA . THR A 1 77 ? -6.604 -8.213 21.671 1.00 68.56 77 THR A CA 1
ATOM 597 C C . THR A 1 77 ? -6.601 -6.780 21.175 1.00 68.56 77 THR A C 1
ATOM 599 O O . THR A 1 77 ? -6.618 -6.523 19.974 1.00 68.56 77 THR A O 1
ATOM 602 N N . ARG A 1 78 ? -6.575 -5.848 22.120 1.00 71.88 78 ARG A N 1
ATOM 603 C CA . ARG A 1 78 ? -6.335 -4.437 21.882 1.00 71.88 78 ARG A CA 1
ATOM 604 C C . ARG A 1 78 ? -4.925 -4.153 22.343 1.00 71.88 78 ARG A C 1
ATOM 606 O O . ARG A 1 78 ? -4.541 -4.546 23.445 1.00 71.88 78 ARG A O 1
ATOM 613 N N . VAL A 1 79 ? -4.156 -3.536 21.466 1.00 71.81 79 VAL A N 1
ATOM 614 C CA . VAL A 1 79 ? -2.790 -3.153 21.788 1.00 71.81 79 VAL A CA 1
ATOM 615 C C . VAL A 1 79 ? -2.872 -1.860 22.598 1.00 71.81 79 VAL A C 1
ATOM 617 O O . VAL A 1 79 ? -3.484 -0.909 22.109 1.00 71.81 79 VAL A O 1
ATOM 620 N N . PRO A 1 80 ? -2.358 -1.820 23.841 1.00 63.34 80 PRO A N 1
ATOM 621 C CA . PRO A 1 80 ? -2.281 -0.579 24.592 1.00 63.34 80 PRO A CA 1
ATOM 622 C C . PRO A 1 80 ? -1.349 0.375 23.850 1.00 63.34 80 PRO A C 1
ATOM 624 O O . PRO A 1 80 ? -0.219 0.021 23.507 1.00 63.34 80 PRO A O 1
ATOM 627 N N . THR A 1 81 ? -1.858 1.567 23.597 1.00 63.88 81 THR A N 1
ATOM 628 C CA . THR A 1 81 ? -1.189 2.647 22.886 1.00 63.88 81 THR A CA 1
ATOM 629 C C . THR A 1 81 ? -1.405 3.932 23.650 1.00 63.88 81 THR A C 1
ATOM 631 O O . THR A 1 81 ? -2.376 4.061 24.402 1.00 63.88 81 THR A O 1
ATOM 634 N N . GLU A 1 82 ? -0.475 4.871 23.512 1.00 56.97 82 GLU A N 1
ATOM 635 C CA . GLU A 1 82 ? -0.496 6.037 24.382 1.00 56.97 82 GLU A CA 1
ATOM 636 C C . GLU A 1 82 ? -1.403 7.145 23.847 1.00 56.97 82 GLU A C 1
ATOM 638 O O . GLU A 1 82 ? -2.079 7.765 24.673 1.00 56.97 82 GLU A O 1
ATOM 643 N N . ARG A 1 83 ? -1.419 7.445 22.527 1.00 66.75 83 ARG A N 1
ATOM 644 C CA . ARG A 1 83 ? -2.106 8.663 22.018 1.00 66.75 83 ARG A CA 1
ATOM 645 C C . ARG A 1 83 ? -2.603 8.677 20.571 1.00 66.75 83 ARG A C 1
ATOM 647 O O . ARG A 1 83 ? -3.592 9.349 20.324 1.00 66.75 83 ARG A O 1
ATOM 654 N N . HIS A 1 84 ? -1.953 8.021 19.608 1.00 71.94 84 HIS A N 1
ATOM 655 C CA . HIS A 1 84 ? -2.170 8.370 18.184 1.00 71.94 84 HIS A CA 1
ATOM 656 C C . HIS A 1 84 ? -2.804 7.261 17.347 1.00 71.94 84 HIS A C 1
ATOM 658 O O . HIS A 1 84 ? -3.364 7.517 16.275 1.00 71.94 84 HIS A O 1
ATOM 664 N N . LEU A 1 85 ? -2.707 6.026 17.826 1.00 81.88 85 LEU A N 1
ATOM 665 C CA . LEU A 1 85 ? -3.068 4.830 17.088 1.00 81.88 85 LEU A CA 1
ATOM 666 C C . LEU A 1 85 ? -3.851 3.905 18.008 1.00 81.88 85 LEU A C 1
ATOM 668 O O . LEU A 1 85 ? -3.445 3.683 19.134 1.00 81.88 85 LEU A O 1
ATOM 672 N N . VAL A 1 86 ? -4.947 3.322 17.548 1.00 83.38 86 VAL A N 1
ATOM 673 C CA . VAL A 1 86 ? -5.652 2.259 18.273 1.00 83.38 86 VAL A CA 1
ATOM 674 C C . VAL A 1 86 ? -5.738 1.063 17.350 1.00 83.38 86 VAL A C 1
ATOM 676 O O . VAL A 1 86 ? -6.300 1.177 16.266 1.00 83.38 86 VAL A O 1
ATOM 679 N N . VAL A 1 87 ? -5.202 -0.080 17.779 1.00 86.31 87 VAL A N 1
ATOM 680 C CA . VAL A 1 87 ? -5.311 -1.348 17.047 1.00 86.31 87 VAL A CA 1
ATOM 681 C C . VAL A 1 87 ? -6.094 -2.339 17.891 1.00 86.31 87 VAL A C 1
ATOM 683 O O . VAL A 1 87 ? -5.697 -2.678 19.008 1.00 86.31 87 VAL A O 1
ATOM 686 N N . GLU A 1 88 ? -7.201 -2.820 17.338 1.00 85.81 88 GLU A N 1
ATOM 687 C CA . GLU A 1 88 ? -8.050 -3.832 17.948 1.00 85.81 88 GLU A CA 1
ATOM 688 C C . GLU A 1 88 ? -8.252 -5.001 16.992 1.00 85.81 88 GLU A C 1
ATOM 690 O O . GLU A 1 88 ? -8.588 -4.832 15.820 1.00 85.81 88 GLU A O 1
ATOM 695 N N . ILE A 1 89 ? -8.069 -6.209 17.514 1.00 87.00 89 ILE A N 1
ATOM 696 C CA . ILE A 1 89 ? -8.317 -7.442 16.785 1.00 87.00 89 ILE A CA 1
ATOM 697 C C . ILE A 1 89 ? -9.279 -8.288 17.597 1.00 87.00 89 ILE A C 1
ATOM 699 O O . ILE A 1 89 ? -9.007 -8.606 18.754 1.00 87.00 89 ILE A O 1
ATOM 703 N N . GLN A 1 90 ? -10.377 -8.700 16.979 1.00 85.56 90 GLN A N 1
ATOM 704 C CA . GLN A 1 90 ? -11.360 -9.571 17.608 1.00 85.56 90 GLN A CA 1
ATOM 705 C C . GLN A 1 90 ? -11.762 -10.714 16.684 1.00 85.56 90 GLN A C 1
ATOM 707 O O . GLN A 1 90 ? -11.788 -10.583 15.462 1.00 85.56 90 GLN A O 1
ATOM 712 N N . THR A 1 91 ? -12.081 -11.859 17.277 1.00 86.69 91 THR A N 1
ATOM 713 C CA . THR A 1 91 ? -12.557 -13.042 16.556 1.00 86.69 91 THR A CA 1
ATOM 714 C C . THR A 1 91 ? -14.057 -13.188 16.738 1.00 86.69 91 THR A C 1
ATOM 716 O O . THR A 1 91 ? -14.553 -13.279 17.861 1.00 86.69 91 THR A O 1
ATOM 719 N N . ILE A 1 92 ? -14.790 -13.217 15.627 1.00 87.62 92 ILE A N 1
ATOM 720 C CA . ILE A 1 92 ? -16.244 -13.358 15.618 1.00 87.62 92 ILE A CA 1
ATOM 721 C C . ILE A 1 92 ? -16.607 -14.765 15.147 1.00 87.62 92 ILE A C 1
ATOM 723 O O . ILE A 1 92 ? -16.144 -15.232 14.104 1.00 87.62 92 ILE A O 1
ATOM 727 N N . LYS A 1 93 ? -17.443 -15.447 15.938 1.00 87.25 93 LYS A N 1
ATOM 728 C CA . LYS A 1 93 ? -17.934 -16.799 15.641 1.00 87.25 93 LYS A CA 1
ATOM 729 C C . LYS A 1 93 ? -18.849 -16.820 14.425 1.00 87.25 93 LYS A C 1
ATOM 731 O O . LYS A 1 93 ? -19.623 -15.891 14.208 1.00 87.25 93 LYS A O 1
ATOM 736 N N . SER A 1 94 ? -18.856 -17.960 13.738 1.00 88.31 94 SER A N 1
ATOM 737 C CA . SER A 1 94 ? -19.890 -18.267 12.752 1.00 88.31 94 SER A CA 1
ATOM 738 C C . SER A 1 94 ? -21.281 -18.231 13.399 1.00 88.31 94 SER A C 1
ATOM 740 O O . SER A 1 94 ? -21.486 -18.758 14.494 1.00 88.31 94 SER A O 1
ATOM 742 N N . GLY A 1 95 ? -22.248 -17.628 12.713 1.00 86.38 95 GLY A N 1
ATOM 743 C CA . GLY A 1 95 ? -23.630 -17.496 13.173 1.00 86.38 95 GLY A CA 1
ATOM 744 C C . GLY A 1 95 ? -23.867 -16.360 14.174 1.00 86.38 95 GLY A C 1
ATOM 745 O O . GLY A 1 95 ? -24.906 -16.357 14.840 1.00 86.38 95 GLY A O 1
ATOM 746 N N . TYR A 1 96 ? -22.933 -15.410 14.304 1.00 87.62 96 TYR A N 1
ATOM 747 C CA . TYR A 1 96 ? -23.117 -14.227 15.148 1.00 87.62 96 TYR A CA 1
ATOM 748 C C . TYR A 1 96 ? -24.265 -13.349 14.624 1.00 87.62 96 TYR A C 1
ATOM 750 O O . TYR A 1 96 ? -24.353 -13.075 13.432 1.00 87.62 96 TYR A O 1
ATOM 758 N N . ARG A 1 97 ? -25.177 -12.932 15.515 1.00 88.00 97 ARG A N 1
ATOM 759 C CA . ARG A 1 97 ? -26.458 -12.289 15.141 1.00 88.00 97 ARG A CA 1
ATOM 760 C C . ARG A 1 97 ? -26.586 -10.819 15.532 1.00 88.00 97 ARG A C 1
ATOM 762 O O . ARG A 1 97 ? -27.656 -10.247 15.352 1.00 88.00 97 ARG A O 1
ATOM 769 N N . LYS A 1 98 ? -25.550 -10.235 16.126 1.00 88.75 98 LYS A N 1
ATOM 770 C CA . LYS A 1 98 ? -25.542 -8.826 16.524 1.00 88.75 98 LYS A CA 1
ATOM 771 C C . LYS A 1 98 ? -24.574 -8.049 15.649 1.00 88.75 98 LYS A C 1
ATOM 773 O O . LYS A 1 98 ? -23.633 -8.628 15.108 1.00 88.75 98 LYS A O 1
ATOM 778 N N . ASP A 1 99 ? -24.810 -6.752 15.555 1.00 87.56 99 ASP A N 1
ATOM 779 C CA . ASP A 1 99 ? -23.864 -5.842 14.932 1.00 87.56 99 ASP A CA 1
ATOM 780 C C . ASP A 1 99 ? -22.557 -5.833 15.729 1.00 87.56 99 ASP A C 1
ATOM 782 O O . ASP A 1 99 ? -22.558 -5.923 16.961 1.00 87.56 99 ASP A O 1
ATOM 786 N N . VAL A 1 100 ? -21.442 -5.737 15.012 1.00 88.75 100 VAL A N 1
ATOM 787 C CA . VAL A 1 100 ? -20.103 -5.678 15.602 1.00 88.75 100 VAL A CA 1
ATOM 788 C C . VAL A 1 100 ? -19.540 -4.285 15.360 1.00 88.75 100 VAL A C 1
ATOM 790 O O . VAL A 1 100 ? -19.370 -3.879 14.211 1.00 88.75 100 VAL A O 1
ATOM 793 N N . ALA A 1 101 ? -19.273 -3.551 16.439 1.00 86.06 101 ALA A N 1
ATOM 794 C CA . ALA A 1 101 ? -18.631 -2.243 16.384 1.00 86.06 101 ALA A CA 1
ATOM 795 C C . ALA A 1 101 ? -17.107 -2.385 16.461 1.00 86.06 101 ALA A C 1
ATOM 797 O O . ALA A 1 101 ? -16.589 -3.278 17.134 1.00 86.06 101 ALA A O 1
ATOM 798 N N . VAL A 1 102 ? -16.406 -1.515 15.738 1.00 85.81 102 VAL A N 1
ATOM 799 C CA . VAL A 1 102 ? -14.947 -1.499 15.657 1.00 85.81 102 VAL A CA 1
ATOM 800 C C . VAL A 1 102 ? -14.446 -0.047 15.629 1.00 85.81 102 VAL A C 1
ATOM 802 O O . VAL A 1 102 ? -14.823 0.678 14.702 1.00 85.81 102 VAL A O 1
ATOM 805 N N . PRO A 1 103 ? -13.576 0.376 16.564 1.00 78.12 103 PRO A N 1
ATOM 806 C CA . PRO A 1 103 ? -13.187 -0.339 17.789 1.00 78.12 103 PRO A CA 1
ATOM 807 C C . PRO A 1 103 ? -14.387 -0.580 18.733 1.00 78.12 103 PRO A C 1
ATOM 809 O O . PRO A 1 103 ? -15.414 0.087 18.614 1.00 78.12 103 PRO A O 1
ATOM 812 N N . SER A 1 104 ? -14.285 -1.549 19.642 1.00 72.31 104 SER A N 1
ATOM 813 C CA . SER A 1 104 ? -15.363 -1.927 20.569 1.00 72.31 104 SER A CA 1
ATOM 814 C C . SER A 1 104 ? -15.440 -0.990 21.782 1.00 72.31 104 SER A C 1
ATOM 816 O O . SER A 1 104 ? -14.408 -0.611 22.338 1.00 72.31 104 SER A O 1
ATOM 818 N N . ASP A 1 105 ? -16.659 -0.703 22.261 1.00 62.09 105 ASP A N 1
ATOM 819 C CA . ASP A 1 105 ? -16.910 0.101 23.479 1.00 62.09 105 ASP A CA 1
ATOM 820 C C . ASP A 1 105 ? -16.470 -0.615 24.773 1.00 62.09 105 ASP A C 1
ATOM 822 O O . ASP A 1 105 ? -16.156 0.009 25.786 1.00 62.09 105 ASP A O 1
ATOM 826 N N . VAL A 1 106 ? -16.470 -1.952 24.750 1.00 56.28 106 VAL A N 1
ATOM 827 C CA . VAL A 1 106 ? -16.145 -2.811 25.894 1.00 56.28 106 VAL A CA 1
ATOM 828 C C . VAL A 1 106 ? -14.984 -3.715 25.509 1.00 56.28 106 VAL A C 1
ATOM 830 O O . VAL A 1 106 ? -15.140 -4.612 24.681 1.00 56.28 106 VAL A O 1
ATOM 833 N N . PHE A 1 107 ? -13.832 -3.526 26.152 1.00 53.16 107 PHE A N 1
ATOM 834 C CA . PHE A 1 107 ? -12.675 -4.401 25.981 1.00 53.16 107 PHE A CA 1
ATOM 835 C C . PHE A 1 107 ? -12.516 -5.294 27.216 1.00 53.16 107 PHE A C 1
ATOM 837 O O . PHE A 1 107 ? -12.428 -4.807 28.340 1.00 53.16 107 PHE A O 1
ATOM 844 N N . GLN A 1 108 ? -12.537 -6.619 27.023 1.00 50.81 108 GLN A N 1
ATOM 845 C CA . GLN A 1 108 ? -12.388 -7.622 28.097 1.00 50.81 108 GLN A CA 1
ATOM 846 C C . GLN A 1 108 ? -13.310 -7.413 29.325 1.00 50.81 108 GLN A C 1
ATOM 848 O O . GLN A 1 108 ? -12.948 -7.740 30.452 1.00 50.81 108 GLN A O 1
ATOM 853 N N . GLY A 1 109 ? -14.524 -6.887 29.124 1.00 46.53 109 GLY A N 1
ATOM 854 C CA . GLY A 1 109 ? -15.499 -6.683 30.204 1.00 46.53 109 GLY A CA 1
ATOM 855 C C . GLY A 1 109 ? -15.266 -5.437 31.068 1.00 46.53 109 GLY A C 1
ATOM 856 O O . GLY A 1 109 ? -16.014 -5.230 32.021 1.00 46.53 109 GLY A O 1
ATOM 857 N N . GLN A 1 110 ? -14.287 -4.592 30.733 1.00 43.16 110 GLN A N 1
ATOM 858 C CA . GLN A 1 110 ? -14.134 -3.258 31.309 1.00 43.16 110 GLN A CA 1
ATOM 859 C C . GLN A 1 110 ? -14.719 -2.212 30.350 1.00 43.16 110 GLN A C 1
ATOM 861 O O . GLN A 1 110 ? -14.349 -2.144 29.177 1.00 43.16 110 GLN A O 1
ATOM 866 N N . SER A 1 111 ? -15.658 -1.411 30.862 1.00 45.81 111 SER A N 1
ATOM 867 C CA . SER A 1 111 ? -16.095 -0.167 30.226 1.00 45.81 111 SER A CA 1
ATOM 868 C C . SER A 1 111 ? -14.953 0.829 30.364 1.00 45.81 111 SER A C 1
ATOM 870 O O . SER A 1 111 ? -14.650 1.251 31.481 1.00 45.81 111 SER A O 1
ATOM 872 N N . PHE A 1 112 ? -14.287 1.167 29.264 1.00 49.41 112 PHE A N 1
ATOM 873 C CA . PHE A 1 112 ? -13.302 2.241 29.282 1.00 49.41 112 PHE A CA 1
ATOM 874 C C . PHE A 1 112 ? -14.051 3.572 29.203 1.00 49.41 112 PHE A C 1
ATOM 876 O O . PHE A 1 112 ? -14.494 3.991 28.139 1.00 49.41 112 PHE A O 1
ATOM 883 N N . ASP A 1 113 ? -14.208 4.212 30.361 1.00 42.44 113 ASP A N 1
ATOM 884 C CA . ASP A 1 113 ? -14.842 5.524 30.549 1.00 42.44 113 ASP A CA 1
ATOM 885 C C . ASP A 1 113 ? -13.881 6.672 30.184 1.00 42.44 113 ASP A C 1
ATOM 887 O O . ASP A 1 113 ? -13.820 7.707 30.846 1.00 42.44 113 ASP A O 1
ATOM 891 N N . ASP A 1 114 ? -13.060 6.476 29.148 1.00 45.41 114 ASP A N 1
ATOM 892 C CA . ASP A 1 114 ? -12.213 7.542 28.628 1.00 45.41 114 ASP A CA 1
ATOM 893 C C . ASP A 1 114 ? -13.017 8.291 27.562 1.00 45.41 114 ASP A C 1
ATOM 895 O O . ASP A 1 114 ? -12.976 7.979 26.369 1.00 45.41 114 ASP A O 1
ATOM 899 N N . HIS A 1 115 ? -13.829 9.247 28.030 1.00 44.47 115 HIS A N 1
ATOM 900 C CA . HIS A 1 115 ? -14.810 10.057 27.284 1.00 44.47 115 HIS A CA 1
ATOM 901 C C . HIS A 1 115 ? -14.285 10.769 26.009 1.00 44.47 115 HIS A C 1
ATOM 903 O O . HIS A 1 115 ? -15.038 11.474 25.322 1.00 44.47 115 HIS A O 1
ATOM 909 N N . ASN A 1 116 ? -13.013 10.588 25.658 1.00 46.09 116 ASN A N 1
ATOM 910 C CA . ASN A 1 116 ? -12.344 11.250 24.548 1.00 46.09 116 ASN A CA 1
ATOM 911 C C . ASN A 1 116 ? -11.789 10.312 23.461 1.00 46.09 116 ASN A C 1
ATOM 913 O O . ASN A 1 116 ? -11.391 10.830 22.426 1.00 46.09 116 ASN A O 1
ATOM 917 N N . LEU A 1 117 ? -11.791 8.981 23.631 1.00 50.06 117 LEU A N 1
ATOM 918 C CA . LEU A 1 117 ? -10.962 8.095 22.789 1.00 50.06 117 LEU A CA 1
ATOM 919 C C . LEU A 1 117 ? -11.686 7.209 21.758 1.00 50.06 117 LEU A C 1
ATOM 921 O O . LEU A 1 117 ? -11.009 6.620 20.920 1.00 50.06 117 LEU A O 1
ATOM 925 N N . LEU A 1 118 ? -13.018 7.079 21.784 1.00 56.50 118 LEU A N 1
ATOM 926 C CA . LEU A 1 118 ? -13.752 6.192 20.858 1.00 56.50 118 LEU A CA 1
ATOM 927 C C . LEU A 1 118 ? -15.027 6.846 20.315 1.00 56.50 118 LEU A C 1
ATOM 929 O O . LEU A 1 118 ? -16.151 6.440 20.606 1.00 56.50 118 LEU A O 1
ATOM 933 N N . ARG A 1 119 ? -14.851 7.913 19.538 1.00 64.88 119 ARG A N 1
ATOM 934 C CA . ARG A 1 119 ? -15.950 8.673 18.923 1.00 64.88 119 ARG A CA 1
ATOM 935 C C . ARG A 1 119 ? -16.273 8.218 17.501 1.00 64.88 119 ARG A C 1
ATOM 937 O O . ARG A 1 119 ? -17.344 8.552 16.981 1.00 64.88 119 ARG A O 1
ATOM 944 N N . GLU A 1 120 ? -15.382 7.436 16.904 1.00 78.44 120 GLU A N 1
ATOM 945 C CA . GLU A 1 120 ? -15.454 6.905 15.551 1.00 78.44 120 GLU A CA 1
ATOM 946 C C . GLU A 1 120 ? -15.626 5.390 15.584 1.00 78.44 120 GLU A C 1
ATOM 948 O O . GLU A 1 120 ? -14.919 4.682 16.299 1.00 78.44 120 GLU A O 1
ATOM 953 N N . ARG A 1 121 ? -16.565 4.876 14.789 1.00 84.69 121 ARG A N 1
ATOM 954 C CA . ARG A 1 121 ? -16.827 3.437 14.724 1.00 84.69 121 ARG A CA 1
ATOM 955 C C . ARG A 1 121 ? -17.276 3.003 13.343 1.00 84.69 121 ARG A C 1
ATOM 957 O O . ARG A 1 121 ? -18.029 3.704 12.660 1.00 84.69 121 ARG A O 1
ATOM 964 N N . ILE A 1 122 ? -16.852 1.800 12.983 1.00 89.94 122 ILE A N 1
ATOM 965 C CA . ILE A 1 122 ? -17.396 1.029 11.871 1.00 89.94 122 ILE A CA 1
ATOM 966 C C . ILE A 1 122 ? -18.294 -0.045 12.471 1.00 89.94 122 ILE A C 1
ATOM 968 O O . ILE A 1 122 ? -17.862 -0.842 13.300 1.00 89.94 122 ILE A O 1
ATOM 972 N N . ILE A 1 123 ? -19.553 -0.050 12.052 1.00 90.50 123 ILE A N 1
ATOM 973 C CA . ILE A 1 123 ? -20.553 -1.033 12.450 1.00 90.50 123 ILE A CA 1
ATOM 974 C C . ILE A 1 123 ? -20.703 -2.032 11.308 1.00 90.50 123 ILE A C 1
ATOM 976 O O . ILE A 1 123 ? -21.072 -1.677 10.181 1.00 90.50 123 ILE A O 1
ATOM 980 N N . LEU A 1 124 ? -20.394 -3.285 11.623 1.00 91.75 124 LEU A N 1
ATOM 981 C CA . LEU A 1 124 ? -20.417 -4.408 10.704 1.00 91.75 124 LEU A CA 1
ATOM 982 C C . LEU A 1 124 ? -21.704 -5.224 10.897 1.00 91.75 124 LEU A C 1
ATOM 984 O O . LEU A 1 124 ? -21.980 -5.649 12.025 1.00 91.75 124 LEU A O 1
ATOM 988 N N . PRO A 1 125 ? -22.468 -5.482 9.820 1.00 92.00 125 PRO A N 1
ATOM 989 C CA . PRO A 1 125 ? -23.701 -6.255 9.900 1.00 92.00 125 PRO A CA 1
ATOM 990 C C . PRO A 1 125 ? -23.447 -7.745 10.197 1.00 92.00 125 PRO A C 1
ATOM 992 O O . PRO A 1 125 ? -22.456 -8.313 9.721 1.00 92.00 125 PRO A O 1
ATOM 995 N N . PRO A 1 126 ? -24.373 -8.437 10.890 1.00 90.19 126 PRO A N 1
ATOM 996 C CA . PRO A 1 126 ? -24.212 -9.832 11.304 1.00 90.19 126 PRO A CA 1
ATOM 997 C C . PRO A 1 126 ? -24.087 -10.814 10.133 1.00 90.19 126 PRO A C 1
ATOM 999 O O . PRO A 1 126 ? -23.434 -11.849 10.269 1.00 90.19 126 PRO A O 1
ATOM 1002 N N . LYS A 1 127 ? -24.639 -10.483 8.954 1.00 88.50 127 LYS A N 1
ATOM 1003 C CA . LYS A 1 127 ? -24.545 -11.325 7.746 1.00 88.50 127 LYS A CA 1
ATOM 1004 C C . LYS A 1 127 ? -23.108 -11.652 7.333 1.00 88.50 127 LYS A C 1
ATOM 1006 O O . LYS A 1 127 ? -22.869 -12.696 6.727 1.00 88.50 127 LYS A O 1
ATOM 1011 N N . LEU A 1 128 ? -22.146 -10.793 7.678 1.00 88.25 128 LEU A N 1
ATOM 1012 C CA . LEU A 1 128 ? -20.719 -11.024 7.429 1.00 88.25 128 LEU A CA 1
ATOM 1013 C C . LEU A 1 128 ? -20.153 -12.221 8.200 1.00 88.25 128 LEU A C 1
ATOM 1015 O O . LEU A 1 128 ? -19.135 -12.787 7.803 1.00 88.25 128 LEU A O 1
ATOM 1019 N N . PHE A 1 129 ? -20.819 -12.612 9.282 1.00 89.50 129 PHE A N 1
ATOM 1020 C CA . PHE A 1 129 ? -20.358 -13.618 10.229 1.00 89.50 129 PHE A CA 1
ATOM 1021 C C . PHE A 1 129 ? -21.225 -14.882 10.207 1.00 89.50 129 PHE A C 1
ATOM 1023 O O . PHE A 1 129 ? -21.076 -15.741 11.066 1.00 89.50 129 PHE A O 1
ATOM 1030 N N . GLU A 1 130 ? -22.149 -15.041 9.254 1.00 86.88 130 GLU A N 1
ATOM 1031 C CA . GLU A 1 130 ? -23.050 -16.203 9.225 1.00 86.88 130 GLU A CA 1
ATOM 1032 C C . GLU A 1 130 ? -22.332 -17.510 8.866 1.00 86.88 130 GLU A C 1
ATOM 1034 O O . GLU A 1 130 ? -22.573 -18.538 9.500 1.00 86.88 130 GLU A O 1
ATOM 1039 N N . LYS A 1 131 ? -21.464 -17.470 7.847 1.00 84.56 131 LYS A N 1
ATOM 1040 C CA . LYS A 1 131 ? -20.952 -18.671 7.163 1.00 84.56 131 LYS A CA 1
ATOM 1041 C C . LYS A 1 131 ? -19.692 -19.271 7.777 1.00 84.56 131 LYS A C 1
ATOM 1043 O O . LYS A 1 131 ? -19.473 -20.470 7.636 1.00 84.56 131 LYS A O 1
ATOM 1048 N N . GLN A 1 132 ? -18.836 -18.433 8.351 1.00 84.94 132 GLN A N 1
ATOM 1049 C CA . GLN A 1 132 ? -17.524 -18.836 8.846 1.00 84.94 132 GLN A CA 1
ATOM 1050 C C . GLN A 1 132 ? -17.072 -17.915 9.975 1.00 84.94 132 GLN A C 1
ATOM 1052 O O . GLN A 1 132 ? -17.599 -16.814 10.141 1.00 84.94 132 GLN A O 1
ATOM 1057 N N . GLU A 1 133 ? -16.088 -18.379 10.741 1.00 86.00 133 GLU A N 1
ATOM 1058 C CA . GLU A 1 133 ? -15.401 -17.541 11.717 1.00 86.00 133 GLU A CA 1
ATOM 1059 C C . GLU A 1 133 ? -14.566 -16.477 10.996 1.00 86.00 133 GLU A C 1
ATOM 1061 O O . GLU A 1 133 ? -13.869 -16.767 10.019 1.00 86.00 133 GLU A O 1
ATOM 1066 N N . THR A 1 134 ? -14.641 -15.243 11.489 1.00 87.94 134 THR A N 1
ATOM 1067 C CA . THR A 1 134 ? -13.990 -14.089 10.865 1.00 87.94 134 THR A CA 1
ATOM 1068 C C . THR A 1 134 ? -13.223 -13.316 11.924 1.00 87.94 134 THR A C 1
ATOM 1070 O O . THR A 1 134 ? -13.776 -12.922 12.953 1.00 87.94 134 THR A O 1
ATOM 1073 N N . ALA A 1 135 ? -11.943 -13.070 11.663 1.00 88.25 135 ALA A N 1
ATOM 1074 C CA . ALA A 1 135 ? -11.162 -12.101 12.409 1.00 88.25 135 ALA A CA 1
ATOM 1075 C C . ALA A 1 135 ? -11.470 -10.700 11.871 1.00 88.25 135 ALA A C 1
ATOM 1077 O O . ALA A 1 135 ? -11.368 -10.447 10.668 1.00 88.25 135 ALA A O 1
ATOM 1078 N N . VAL A 1 136 ? -11.853 -9.808 12.774 1.00 90.25 136 VAL A N 1
ATOM 1079 C CA . VAL A 1 136 ? -12.139 -8.405 12.503 1.00 90.25 136 VAL A CA 1
ATOM 1080 C C . VAL A 1 136 ? -10.986 -7.583 13.059 1.00 90.25 136 VAL A C 1
ATOM 1082 O O . VAL A 1 136 ? -10.716 -7.613 14.259 1.00 90.25 136 VAL A O 1
ATOM 1085 N N . LEU A 1 137 ? -10.308 -6.872 12.166 1.00 90.06 137 LEU A N 1
ATOM 1086 C CA . LEU A 1 137 ? -9.255 -5.920 12.479 1.00 90.06 137 LEU A CA 1
ATOM 1087 C C . LEU A 1 137 ? -9.830 -4.509 12.391 1.00 90.06 137 LEU A C 1
ATOM 1089 O O . LEU A 1 137 ? -10.381 -4.132 11.358 1.00 90.06 137 LEU A O 1
ATOM 1093 N N . GLY A 1 138 ? -9.680 -3.750 13.468 1.00 89.75 138 GLY A N 1
ATOM 1094 C CA . GLY A 1 138 ? -9.937 -2.323 13.548 1.00 89.75 138 GLY A CA 1
ATOM 1095 C C . GLY A 1 138 ? -8.669 -1.544 13.801 1.00 89.75 138 GLY A C 1
ATOM 1096 O O . GLY A 1 138 ? -7.931 -1.865 14.731 1.00 89.75 138 GLY A O 1
ATOM 1097 N N . ILE A 1 139 ? -8.445 -0.501 13.012 1.00 88.50 139 ILE A N 1
ATOM 1098 C CA . ILE A 1 139 ? -7.392 0.471 13.273 1.00 88.50 139 ILE A CA 1
ATOM 1099 C C . ILE A 1 139 ? -8.006 1.866 13.246 1.00 88.50 139 ILE A C 1
ATOM 1101 O O . ILE A 1 139 ? -8.690 2.219 12.289 1.00 88.50 139 ILE A O 1
ATOM 1105 N N . ALA A 1 140 ? -7.770 2.655 14.288 1.00 86.44 140 ALA A N 1
ATOM 1106 C CA . ALA A 1 140 ? -8.129 4.066 14.321 1.00 86.44 140 ALA A CA 1
ATOM 1107 C C . ALA A 1 140 ? -6.861 4.913 14.444 1.00 86.44 140 ALA A C 1
ATOM 1109 O O . ALA A 1 140 ? -6.071 4.743 15.372 1.00 86.44 140 ALA A O 1
ATOM 1110 N N . TYR A 1 141 ? -6.677 5.819 13.492 1.00 85.12 141 TYR A N 1
ATOM 1111 C CA . TYR A 1 141 ? -5.603 6.796 13.448 1.00 85.12 141 TYR A CA 1
ATOM 1112 C C . TYR A 1 141 ? -6.169 8.153 13.861 1.00 85.12 141 TYR A C 1
ATOM 1114 O O . TYR A 1 141 ? -6.913 8.773 13.096 1.00 85.12 141 TYR A O 1
ATOM 1122 N N . GLN A 1 142 ? -5.818 8.615 15.060 1.00 78.81 142 GLN A N 1
ATOM 1123 C CA . GLN A 1 142 ? -6.422 9.815 15.646 1.00 78.81 142 GLN A CA 1
ATOM 1124 C C . GLN A 1 142 ? -5.983 11.075 14.901 1.00 78.81 142 GLN A C 1
ATOM 1126 O O . GLN A 1 142 ? -6.815 11.803 14.367 1.00 78.81 142 GLN A O 1
ATOM 1131 N N . ASP A 1 143 ? -4.676 11.245 14.716 1.00 76.50 143 ASP A N 1
ATOM 1132 C CA . ASP A 1 143 ? -4.110 12.513 14.235 1.00 76.50 143 ASP A CA 1
ATOM 1133 C C . ASP A 1 143 ? -3.617 12.457 12.787 1.00 76.50 143 ASP A C 1
ATOM 1135 O O . ASP A 1 143 ? -3.063 13.416 12.254 1.00 76.50 143 ASP A O 1
ATOM 1139 N N . LEU A 1 144 ? -3.810 11.321 12.116 1.00 77.62 144 LEU A N 1
ATOM 1140 C CA . LEU A 1 144 ? -3.368 11.139 10.735 1.00 77.62 144 LEU A CA 1
ATOM 1141 C C . LEU A 1 144 ? -4.019 12.153 9.782 1.00 77.62 144 LEU A C 1
ATOM 1143 O O . LEU A 1 144 ? -3.417 12.551 8.789 1.00 77.62 144 LEU A O 1
ATOM 1147 N N . HIS A 1 145 ? -5.231 12.597 10.105 1.00 77.75 145 HIS A N 1
ATOM 1148 C CA . HIS A 1 145 ? -5.974 13.556 9.304 1.00 77.75 145 HIS A CA 1
ATOM 1149 C C . HIS A 1 145 ? -5.340 14.955 9.258 1.00 77.75 145 HIS A C 1
ATOM 1151 O O . HIS A 1 145 ? -5.526 15.651 8.266 1.00 77.75 145 HIS A O 1
ATOM 1157 N N . GLU A 1 146 ? -4.557 15.335 10.274 1.00 76.31 146 GLU A N 1
ATOM 1158 C CA . GLU A 1 146 ? -3.804 16.598 10.305 1.00 76.31 146 GLU A CA 1
ATOM 1159 C C . GLU A 1 146 ? -2.525 16.539 9.458 1.00 76.31 146 GLU A C 1
ATOM 1161 O O . GLU A 1 146 ? -2.011 17.563 9.013 1.00 76.31 146 GLU A O 1
ATOM 1166 N N . LEU A 1 147 ? -1.990 15.333 9.249 1.00 73.44 147 LEU A N 1
ATOM 1167 C CA . LEU A 1 147 ? -0.744 15.091 8.513 1.00 73.44 147 LEU A CA 1
ATOM 1168 C C . LEU A 1 147 ? -0.964 14.948 7.008 1.00 73.44 147 LEU A C 1
ATOM 1170 O O . LEU A 1 147 ? -0.008 14.959 6.228 1.00 73.44 147 LEU A O 1
ATOM 1174 N N . LEU A 1 148 ? -2.217 14.766 6.596 1.00 71.94 148 LEU A N 1
ATOM 1175 C CA . LEU A 1 148 ? -2.583 14.662 5.198 1.00 71.94 148 LEU A CA 1
ATOM 1176 C C . LEU A 1 148 ? -2.865 16.058 4.637 1.00 71.94 148 LEU A C 1
ATOM 1178 O O . LEU A 1 148 ? -3.544 16.855 5.278 1.00 71.94 148 LEU A O 1
ATOM 1182 N N . PRO A 1 149 ? -2.363 16.373 3.436 1.00 62.94 149 PRO A N 1
ATOM 1183 C CA . PRO A 1 149 ? -2.549 17.696 2.869 1.00 62.94 149 PRO A CA 1
ATOM 1184 C C . PRO A 1 149 ? -4.024 18.002 2.597 1.00 62.94 149 PRO A C 1
ATOM 1186 O O . PRO A 1 149 ? -4.741 17.191 2.016 1.00 62.94 149 PRO A O 1
ATOM 1189 N N . ASP A 1 150 ? -4.446 19.225 2.918 1.00 54.94 150 ASP A N 1
ATOM 1190 C CA . ASP A 1 150 ? -5.795 19.729 2.618 1.00 54.94 150 ASP A CA 1
ATOM 1191 C C . ASP A 1 150 ? -6.102 19.707 1.103 1.00 54.94 150 ASP A C 1
ATOM 1193 O O . ASP A 1 150 ? -7.249 19.607 0.676 1.00 54.94 150 ASP A O 1
ATOM 1197 N N . GLU A 1 151 ? -5.066 19.729 0.258 1.00 54.00 151 GLU A N 1
ATOM 1198 C CA . GLU A 1 151 ? -5.164 19.720 -1.208 1.00 54.00 151 GLU A CA 1
ATOM 1199 C C . GLU A 1 151 ? -5.320 18.323 -1.840 1.00 54.00 151 GLU A C 1
ATOM 1201 O O . GLU A 1 151 ? -4.988 18.094 -3.009 1.00 54.00 151 GLU A O 1
ATOM 1206 N N . CYS A 1 152 ? -5.878 17.369 -1.103 1.00 50.88 152 CYS A N 1
ATOM 1207 C CA . CYS A 1 152 ? -6.331 16.119 -1.689 1.00 50.88 152 CYS A CA 1
ATOM 1208 C C . CYS A 1 152 ? -7.433 16.385 -2.726 1.00 50.88 152 CYS A C 1
ATOM 1210 O O . CYS A 1 152 ? -8.565 16.729 -2.390 1.00 50.88 152 CYS A O 1
ATOM 1212 N N . GLN A 1 153 ? -7.138 16.170 -4.011 1.00 49.25 153 GLN A N 1
ATOM 1213 C CA . GLN A 1 153 ? -8.174 16.069 -5.041 1.00 49.25 153 GLN A CA 1
ATOM 1214 C C . GLN A 1 153 ? -8.921 14.746 -4.858 1.00 49.25 153 GLN A C 1
ATOM 1216 O O . GLN A 1 153 ? -8.662 13.778 -5.572 1.00 49.25 153 GLN A O 1
ATOM 1221 N N . TYR A 1 154 ? -9.831 14.690 -3.885 1.00 55.19 154 TYR A N 1
ATOM 1222 C CA . TYR A 1 154 ? -10.665 13.515 -3.674 1.00 55.19 154 TYR A CA 1
ATOM 1223 C C . TYR A 1 154 ? -11.536 13.288 -4.914 1.00 55.19 154 TYR A C 1
ATOM 1225 O O . TYR A 1 154 ? -12.173 14.210 -5.439 1.00 55.19 154 TYR A O 1
ATOM 1233 N N . LEU A 1 155 ? -11.528 12.051 -5.405 1.00 51.28 155 LEU A N 1
ATOM 1234 C CA . LEU A 1 155 ? -12.384 11.604 -6.493 1.00 51.28 155 LEU A CA 1
ATOM 1235 C C . LEU A 1 155 ? -13.632 10.975 -5.877 1.00 51.28 155 LEU A C 1
ATOM 1237 O O . LEU A 1 155 ? -13.579 9.853 -5.386 1.00 51.28 155 LEU A O 1
ATOM 1241 N N . LEU A 1 156 ? -14.755 11.690 -5.925 1.00 56.78 156 LEU A N 1
ATOM 1242 C CA . LEU A 1 156 ? -16.072 11.102 -5.672 1.00 56.78 156 LEU A CA 1
ATOM 1243 C C . LEU A 1 156 ? -16.742 10.848 -7.019 1.00 56.78 156 LEU A C 1
ATOM 1245 O O . LEU A 1 156 ? -16.900 11.777 -7.813 1.00 56.78 156 LEU A O 1
ATOM 1249 N N . ASP A 1 157 ? -17.080 9.590 -7.306 1.00 55.44 157 ASP A N 1
ATOM 1250 C CA . ASP A 1 157 ? -17.685 9.164 -8.578 1.00 55.44 157 ASP A CA 1
ATOM 1251 C C . ASP A 1 157 ? -16.925 9.671 -9.823 1.00 55.44 157 ASP A C 1
ATOM 1253 O O . ASP A 1 157 ? -17.507 10.117 -10.814 1.00 55.44 157 ASP A O 1
ATOM 1257 N N . GLY A 1 158 ? -15.588 9.674 -9.758 1.00 57.06 158 GLY A N 1
ATOM 1258 C CA . GLY A 1 158 ? -14.722 10.143 -10.846 1.00 57.06 158 GLY A CA 1
ATOM 1259 C C . GLY A 1 158 ? -14.685 11.666 -11.041 1.00 57.06 158 GLY A C 1
ATOM 1260 O O . GLY A 1 158 ? -14.018 12.145 -11.961 1.00 57.06 158 GLY A O 1
ATOM 1261 N N . LYS A 1 159 ? -15.356 12.449 -10.185 1.00 57.22 159 LYS A N 1
ATOM 1262 C CA . LYS A 1 159 ? -15.302 13.916 -10.186 1.00 57.22 159 LYS A CA 1
ATOM 1263 C C . LYS A 1 159 ? -14.346 14.418 -9.114 1.00 57.22 159 LYS A C 1
ATOM 1265 O O . LYS A 1 159 ? -14.399 13.997 -7.964 1.00 57.22 159 LYS A O 1
ATOM 1270 N N . LYS A 1 160 ? -13.486 15.359 -9.505 1.00 62.34 160 LYS A N 1
ATOM 1271 C CA . LYS A 1 160 ? -12.568 16.035 -8.587 1.00 62.34 160 LYS A CA 1
ATOM 1272 C C . LYS A 1 160 ? -13.331 17.038 -7.739 1.00 62.34 160 LYS A C 1
ATOM 1274 O O . LYS A 1 160 ? -13.941 17.956 -8.291 1.00 62.34 160 LYS A O 1
ATOM 1279 N N . ILE A 1 161 ? -13.235 16.895 -6.426 1.00 65.44 161 ILE A N 1
ATOM 1280 C CA . ILE A 1 161 ? -13.712 17.903 -5.484 1.00 65.44 161 ILE A CA 1
ATOM 1281 C C . ILE A 1 161 ? -12.536 18.811 -5.129 1.00 65.44 161 ILE A C 1
ATOM 1283 O O . ILE A 1 161 ? -11.401 18.358 -4.998 1.00 65.44 161 ILE A O 1
ATOM 1287 N N . LYS A 1 162 ? -12.799 20.116 -5.077 1.00 65.44 162 LYS A N 1
ATOM 1288 C CA . LYS A 1 162 ? -11.830 21.146 -4.694 1.00 65.44 162 LYS A CA 1
ATOM 1289 C C . LYS A 1 162 ? -12.279 21.780 -3.381 1.00 65.44 162 LYS A C 1
ATOM 1291 O O . LYS A 1 162 ? -13.474 21.780 -3.100 1.00 65.44 162 LYS A O 1
ATOM 1296 N N . ASN A 1 163 ? -11.338 22.367 -2.643 1.00 69.31 163 ASN A N 1
ATOM 1297 C CA . ASN A 1 163 ? -11.579 23.061 -1.371 1.00 69.31 163 ASN A CA 1
ATOM 1298 C C . ASN A 1 163 ? -12.217 22.158 -0.303 1.00 69.31 163 ASN A C 1
ATOM 1300 O O . ASN A 1 163 ? -13.164 22.540 0.375 1.00 69.31 163 ASN A O 1
ATOM 1304 N N . THR A 1 164 ? -11.710 20.938 -0.185 1.00 70.62 164 THR A N 1
ATOM 1305 C CA . THR A 1 164 ? -12.103 19.970 0.842 1.00 70.62 164 THR A CA 1
ATOM 1306 C C . THR A 1 164 ? -11.085 19.971 1.958 1.00 70.62 164 THR A C 1
ATOM 1308 O O . THR A 1 164 ? -9.897 20.033 1.680 1.00 70.62 164 THR A O 1
ATOM 1311 N N . LYS A 1 165 ? -11.529 19.817 3.200 1.00 73.38 165 LYS A N 1
ATOM 1312 C CA . LYS A 1 165 ? -10.635 19.644 4.341 1.00 73.38 165 LYS A CA 1
ATOM 1313 C C . LYS A 1 165 ? -11.074 18.439 5.157 1.00 73.38 165 LYS A C 1
ATOM 1315 O O . LYS A 1 165 ? -12.269 18.275 5.422 1.00 73.38 165 LYS A O 1
ATOM 1320 N N . LEU A 1 166 ? -10.113 17.598 5.522 1.00 75.94 166 LEU A N 1
ATOM 1321 C CA . LEU A 1 166 ? -10.362 16.418 6.335 1.00 75.94 166 LEU A CA 1
ATOM 1322 C C . LEU A 1 166 ? -10.445 16.846 7.807 1.00 75.94 166 LEU A C 1
ATOM 1324 O O . LEU A 1 166 ? -9.502 17.408 8.347 1.00 75.94 166 LEU A O 1
ATOM 1328 N N . HIS A 1 167 ? -11.600 16.622 8.432 1.00 76.50 167 HIS A N 1
ATOM 1329 C CA . HIS A 1 167 ? -11.895 17.046 9.812 1.00 76.50 167 HIS A CA 1
ATOM 1330 C C . HIS A 1 167 ? -12.185 15.864 10.747 1.00 76.50 167 HIS A C 1
ATOM 1332 O O . HIS A 1 167 ? -12.711 16.045 11.841 1.00 76.50 167 HIS A O 1
ATOM 1338 N N . THR A 1 168 ? -11.919 14.642 10.290 1.00 81.25 168 THR A N 1
ATOM 1339 C CA . THR A 1 168 ? -12.217 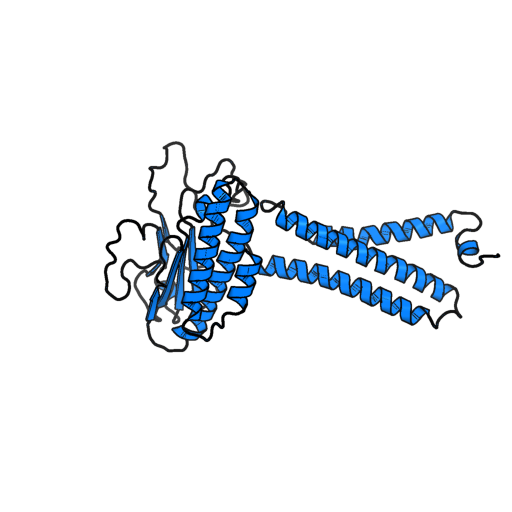13.411 11.024 1.00 81.25 168 THR A CA 1
ATOM 1340 C C . THR A 1 168 ? -10.964 12.559 11.134 1.00 81.25 168 THR A C 1
ATOM 1342 O O . THR A 1 168 ? -10.236 12.472 10.141 1.00 81.25 168 THR A O 1
ATOM 1345 N N . PRO A 1 169 ? -10.766 11.841 12.253 1.00 82.75 169 PRO A N 1
ATOM 1346 C CA . PRO A 1 169 ? -9.805 10.748 12.324 1.00 82.75 169 PRO A CA 1
ATOM 1347 C C . PRO A 1 169 ? -10.009 9.734 11.198 1.00 82.75 169 PRO A C 1
ATOM 1349 O O . PRO A 1 169 ? -11.101 9.604 10.636 1.00 82.75 169 PRO A O 1
ATOM 1352 N N . ILE A 1 170 ? -8.955 8.992 10.872 1.00 85.94 170 ILE A N 1
ATOM 1353 C CA . ILE A 1 170 ? -9.025 7.944 9.854 1.00 85.94 170 ILE A CA 1
ATOM 1354 C C . ILE A 1 170 ? -9.239 6.613 10.546 1.00 85.94 170 ILE A C 1
ATOM 1356 O O . ILE A 1 170 ? -8.502 6.251 11.457 1.00 85.94 170 ILE A O 1
ATOM 1360 N N . ILE A 1 171 ? -10.233 5.866 10.083 1.00 87.19 171 ILE A N 1
ATOM 1361 C CA . ILE A 1 171 ? -10.510 4.521 10.574 1.00 87.19 171 ILE A CA 1
ATOM 1362 C C . ILE A 1 171 ? -10.416 3.523 9.430 1.00 87.19 171 ILE A C 1
ATOM 1364 O O . ILE A 1 171 ? -10.891 3.771 8.321 1.00 87.19 171 ILE A O 1
ATOM 1368 N N . ALA A 1 172 ? -9.800 2.388 9.719 1.00 89.31 172 ALA A N 1
ATOM 1369 C CA . ALA A 1 172 ? -9.637 1.275 8.810 1.00 89.31 172 ALA A CA 1
ATOM 1370 C C . ALA A 1 172 ? -10.218 0.013 9.447 1.00 89.31 172 ALA A C 1
ATOM 1372 O O . ALA A 1 172 ? -10.072 -0.236 10.647 1.00 89.31 172 ALA A O 1
ATOM 1373 N N . CYS A 1 173 ? -10.887 -0.796 8.630 1.00 90.00 173 CYS A N 1
ATOM 1374 C CA . CYS A 1 173 ? -11.372 -2.102 9.040 1.00 90.00 173 CYS A CA 1
ATOM 1375 C C . CYS A 1 173 ? -11.040 -3.139 7.975 1.00 90.00 173 CYS A C 1
ATOM 1377 O O . CYS A 1 173 ? -11.278 -2.924 6.787 1.00 90.00 173 CYS A O 1
ATOM 1379 N N . SER A 1 174 ? -10.512 -4.275 8.418 1.00 89.12 174 SER A N 1
ATOM 1380 C CA . SER A 1 174 ? -10.189 -5.405 7.558 1.00 89.12 174 SER A CA 1
ATOM 1381 C C . SER A 1 174 ? -10.771 -6.689 8.130 1.00 89.12 174 SER A C 1
ATOM 1383 O O . SER A 1 174 ? -10.792 -6.908 9.343 1.00 89.12 174 SER A O 1
ATOM 1385 N N . LEU A 1 175 ? -11.259 -7.545 7.237 1.00 89.50 175 LEU A N 1
ATOM 1386 C CA . LEU A 1 175 ? -11.857 -8.831 7.571 1.00 89.50 175 LEU A CA 1
ATOM 1387 C C . LEU A 1 175 ? -10.957 -9.944 7.056 1.00 89.50 175 LEU A C 1
ATOM 1389 O O . LEU A 1 175 ? -10.506 -9.917 5.909 1.00 89.50 175 LEU A O 1
ATOM 1393 N N . SER A 1 176 ? -10.725 -10.949 7.893 1.00 87.00 176 SER A N 1
ATOM 1394 C CA . SER A 1 176 ? -10.005 -12.154 7.506 1.00 87.00 176 SER A CA 1
ATOM 1395 C C . SER A 1 176 ? -10.816 -13.399 7.882 1.00 87.00 176 SER A C 1
ATOM 1397 O O . SER A 1 176 ? -10.980 -13.656 9.074 1.00 87.00 176 SER A O 1
ATOM 1399 N N . PRO A 1 177 ? -11.281 -14.203 6.908 1.00 85.19 177 PRO A N 1
ATOM 1400 C CA . PRO A 1 177 ? -11.062 -14.055 5.464 1.00 85.19 177 PRO A CA 1
ATOM 1401 C C . PRO A 1 177 ? -11.806 -12.856 4.862 1.00 85.19 177 PRO A C 1
ATOM 1403 O O . PRO A 1 177 ? -12.872 -12.476 5.342 1.00 85.19 177 PRO A O 1
ATOM 1406 N N . ALA A 1 178 ? -11.262 -12.291 3.782 1.00 83.25 178 ALA A N 1
ATOM 1407 C CA . ALA A 1 178 ? -11.926 -11.206 3.068 1.00 83.25 178 ALA A CA 1
ATOM 1408 C C . ALA A 1 178 ? -13.219 -11.711 2.389 1.00 83.25 178 ALA A C 1
ATOM 1410 O O . ALA A 1 178 ? -13.228 -12.821 1.840 1.00 83.25 178 ALA A O 1
ATOM 1411 N N . PRO A 1 179 ? -14.309 -10.923 2.396 1.00 82.31 179 PRO A N 1
ATOM 1412 C CA . PRO A 1 179 ? -15.558 -11.303 1.745 1.00 82.31 179 PRO A CA 1
ATOM 1413 C C . PRO A 1 179 ? -15.364 -11.442 0.227 1.00 82.31 179 PRO A C 1
ATOM 1415 O O . PRO A 1 179 ? -14.743 -10.603 -0.418 1.00 82.31 179 PRO A O 1
ATOM 1418 N N . SER A 1 180 ? -15.895 -12.521 -0.352 1.00 70.44 180 SER A N 1
ATOM 1419 C CA . SER A 1 180 ? -15.663 -12.894 -1.760 1.00 70.44 180 SER A CA 1
ATOM 1420 C C . SER A 1 180 ? -16.547 -12.147 -2.767 1.00 70.44 180 SER A C 1
ATOM 1422 O O . SER A 1 180 ? -16.327 -12.244 -3.971 1.00 70.44 180 SER A O 1
ATOM 1424 N N . SER A 1 181 ? -17.580 -11.451 -2.293 1.00 73.75 181 SER A N 1
ATOM 1425 C CA . SER A 1 181 ? -18.580 -10.765 -3.114 1.00 73.75 181 SER A CA 1
ATOM 1426 C C . SER A 1 181 ? -18.927 -9.403 -2.524 1.00 73.75 181 SER A C 1
ATOM 1428 O O . SER A 1 181 ? -18.577 -9.108 -1.381 1.00 73.75 181 SER A O 1
ATOM 1430 N N . VAL A 1 182 ? -19.674 -8.599 -3.287 1.00 78.75 182 VAL A N 1
ATOM 1431 C CA . VAL A 1 182 ? -20.293 -7.363 -2.787 1.00 78.75 182 VAL A CA 1
ATOM 1432 C C . VAL A 1 182 ? -21.047 -7.672 -1.491 1.00 78.75 182 VAL A C 1
ATOM 1434 O O . VAL A 1 182 ? -21.738 -8.694 -1.398 1.00 78.75 182 VAL A O 1
ATOM 1437 N N . LEU A 1 183 ? -20.867 -6.813 -0.487 1.00 81.50 183 LEU A N 1
ATOM 1438 C CA . LEU A 1 183 ? -21.550 -6.928 0.795 1.00 81.50 183 LEU A CA 1
ATOM 1439 C C . LEU A 1 183 ? -23.068 -6.917 0.571 1.00 81.50 183 LEU A C 1
ATOM 1441 O O . LEU A 1 183 ? -23.596 -6.041 -0.109 1.00 81.50 183 LEU A O 1
ATOM 1445 N N . ALA A 1 184 ? -23.768 -7.901 1.138 1.00 80.44 184 ALA A N 1
ATOM 1446 C CA . ALA A 1 184 ? -25.225 -8.004 1.019 1.00 80.44 184 ALA A CA 1
ATOM 1447 C C . ALA A 1 184 ? -25.968 -6.919 1.820 1.00 80.44 184 ALA A C 1
ATOM 1449 O O . ALA A 1 184 ? -27.136 -6.646 1.555 1.00 80.44 184 ALA A O 1
ATOM 1450 N N . GLU A 1 185 ? -25.296 -6.338 2.812 1.00 85.81 185 GLU A N 1
ATOM 1451 C CA . GLU A 1 185 ? -25.789 -5.257 3.658 1.00 85.81 185 GLU A CA 1
ATOM 1452 C C . GLU A 1 185 ? -24.739 -4.157 3.754 1.00 85.81 185 GLU A C 1
ATOM 1454 O O . GLU A 1 185 ? -23.536 -4.416 3.681 1.00 85.81 185 GLU A O 1
ATOM 1459 N N . ASN A 1 186 ? -25.207 -2.926 3.931 1.00 88.38 186 ASN A N 1
ATOM 1460 C CA . ASN A 1 186 ? -24.333 -1.772 4.035 1.00 88.38 186 ASN A CA 1
ATOM 1461 C C . ASN A 1 186 ? -23.643 -1.756 5.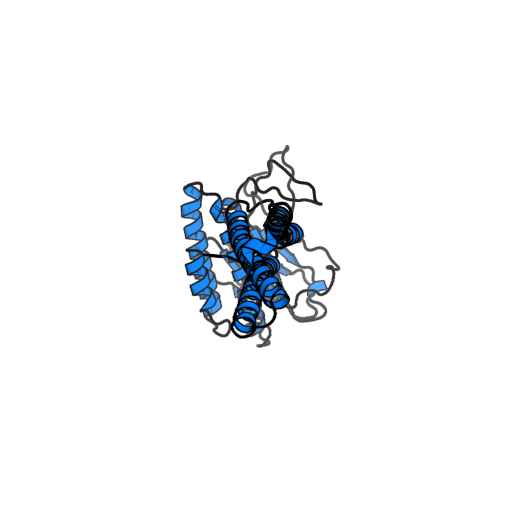400 1.00 88.38 186 ASN A C 1
ATOM 1463 O O . ASN A 1 186 ? -24.281 -1.954 6.434 1.00 88.38 186 ASN A O 1
ATOM 1467 N N . ILE A 1 187 ? -22.348 -1.455 5.397 1.00 90.19 187 ILE A N 1
ATOM 1468 C CA . ILE A 1 187 ? -21.633 -1.086 6.618 1.00 90.19 187 ILE A CA 1
ATOM 1469 C C . ILE A 1 187 ? -22.007 0.343 7.006 1.00 90.19 187 ILE A C 1
ATOM 1471 O O . ILE A 1 187 ? -22.243 1.187 6.138 1.00 90.19 187 ILE A O 1
ATOM 1475 N N . THR A 1 188 ? -22.048 0.622 8.305 1.00 89.56 188 THR A N 1
ATOM 1476 C CA . THR A 1 188 ? -22.284 1.982 8.798 1.00 89.56 188 THR A CA 1
ATOM 1477 C C . THR A 1 188 ? -21.000 2.524 9.391 1.00 89.56 188 THR A C 1
ATOM 1479 O O . THR A 1 188 ? -20.424 1.926 10.292 1.00 89.56 188 THR A O 1
ATOM 1482 N N . ILE A 1 189 ? -20.557 3.664 8.879 1.00 88.75 189 ILE A N 1
ATOM 1483 C CA . ILE A 1 189 ? -19.386 4.379 9.369 1.00 88.75 189 ILE A CA 1
ATOM 1484 C C . ILE A 1 189 ? -19.910 5.630 10.064 1.00 88.75 189 ILE A C 1
ATOM 1486 O O . ILE A 1 189 ? -20.636 6.414 9.450 1.00 88.75 189 ILE A O 1
ATOM 1490 N N . SER A 1 190 ? -19.592 5.807 11.342 1.00 85.00 190 SER A N 1
ATOM 1491 C CA . SER A 1 190 ? -20.031 6.975 12.104 1.00 85.00 190 SER A CA 1
ATOM 1492 C C . SER A 1 190 ? -18.852 7.660 12.771 1.00 85.00 190 SER A C 1
ATOM 1494 O O . SER A 1 190 ? -18.071 7.006 13.460 1.00 85.00 190 SER A O 1
ATOM 1496 N N . PHE A 1 191 ? -18.789 8.975 12.600 1.00 82.94 191 PHE A N 1
ATOM 1497 C CA . PHE A 1 191 ? -17.824 9.868 13.228 1.00 82.94 191 PHE A CA 1
ATOM 1498 C C . PHE A 1 191 ? -18.577 10.849 14.122 1.00 82.94 191 PHE A C 1
ATOM 1500 O O . PHE A 1 191 ? -19.662 11.308 13.755 1.00 82.94 191 PHE A O 1
ATOM 1507 N N . THR A 1 192 ? -18.000 11.197 15.269 1.00 76.44 192 THR A N 1
ATOM 1508 C CA . THR A 1 192 ? -18.526 12.275 16.113 1.00 76.44 192 THR A CA 1
ATOM 1509 C C . THR A 1 192 ? -17.624 13.484 15.956 1.00 76.44 192 THR A C 1
ATOM 1511 O O . THR A 1 192 ? -16.478 13.467 16.392 1.00 76.44 192 THR A O 1
ATOM 1514 N N . LEU A 1 193 ? -18.134 14.531 15.315 1.00 75.00 193 LEU A N 1
ATOM 1515 C CA . LEU A 1 193 ? -17.363 15.746 15.081 1.00 75.00 193 LEU A CA 1
ATOM 1516 C C . LEU A 1 193 ? -17.212 16.547 16.375 1.00 75.00 193 LEU A C 1
ATOM 1518 O O . LEU A 1 193 ? -18.164 16.674 17.147 1.00 75.00 193 LEU A O 1
ATOM 1522 N N . GLN A 1 194 ? -16.012 17.082 16.597 1.00 66.06 194 GLN A N 1
ATOM 1523 C CA . GLN A 1 194 ? -15.721 17.937 17.747 1.00 66.06 194 GLN A CA 1
ATOM 1524 C C . GLN A 1 194 ? -16.337 19.330 17.581 1.00 66.06 194 GLN A C 1
ATOM 1526 O O . GLN A 1 194 ? -16.892 19.868 18.538 1.00 66.06 194 GLN A O 1
ATOM 1531 N N . ASP A 1 195 ? -16.309 19.853 16.352 1.00 73.75 195 ASP A N 1
ATOM 1532 C CA . ASP A 1 195 ? -16.915 21.126 15.979 1.00 73.75 195 ASP A CA 1
ATOM 1533 C C . ASP A 1 195 ? -18.148 20.914 15.086 1.00 73.75 195 ASP A C 1
ATOM 1535 O O . ASP A 1 195 ? -18.150 20.036 14.214 1.00 73.75 195 ASP A O 1
ATOM 1539 N N . PRO A 1 196 ? -19.216 21.713 15.264 1.00 74.31 196 PRO A N 1
ATOM 1540 C CA . PRO A 1 196 ? -20.385 21.641 14.404 1.00 74.31 196 PRO A CA 1
ATOM 1541 C C . PRO A 1 196 ? -20.020 22.051 12.974 1.00 74.31 196 PRO A C 1
ATOM 1543 O O . PRO A 1 196 ? -19.368 23.071 12.746 1.00 74.31 196 PRO A O 1
ATOM 1546 N N . ILE A 1 197 ? -20.487 21.266 12.001 1.00 76.19 197 ILE A N 1
ATOM 1547 C CA . ILE A 1 197 ? -20.341 21.593 10.580 1.00 76.19 197 ILE A CA 1
ATOM 1548 C C . ILE A 1 197 ? -21.064 22.911 10.317 1.00 76.19 197 ILE A C 1
ATOM 1550 O O . ILE A 1 197 ? -22.215 23.089 10.732 1.00 76.19 197 ILE A O 1
ATOM 1554 N N . LYS A 1 198 ? -20.399 23.834 9.622 1.00 83.44 198 LYS A N 1
ATOM 1555 C CA . LYS A 1 198 ? -21.036 25.082 9.217 1.00 83.44 198 LYS A CA 1
ATOM 1556 C C . LYS A 1 198 ? -22.193 24.785 8.253 1.00 83.44 198 LYS A C 1
ATOM 1558 O O . LYS A 1 198 ? -22.078 23.860 7.453 1.00 83.44 198 LYS A O 1
ATOM 1563 N N . PRO A 1 199 ? -23.299 25.545 8.282 1.00 80.75 199 PRO A N 1
ATOM 1564 C CA . PRO A 1 199 ? -24.467 25.274 7.436 1.00 80.75 199 PRO A CA 1
ATOM 1565 C C . PRO A 1 199 ? -24.165 25.227 5.929 1.00 80.75 199 PRO A C 1
ATOM 1567 O O . PRO A 1 199 ? -24.881 24.569 5.175 1.00 80.75 199 PRO A O 1
ATOM 1570 N N . GLU A 1 200 ? -23.127 25.938 5.489 1.00 81.94 200 GLU A N 1
ATOM 1571 C CA . GLU A 1 200 ? -22.638 25.968 4.111 1.00 81.94 200 GLU A CA 1
ATOM 1572 C C . GLU A 1 200 ? -21.832 24.727 3.689 1.00 81.94 200 GLU A C 1
ATOM 1574 O O . GLU A 1 200 ? -21.739 24.441 2.492 1.00 81.94 200 GLU A O 1
ATOM 1579 N N . ASP A 1 201 ? -21.279 23.977 4.644 1.00 80.50 201 ASP A N 1
ATOM 1580 C CA . ASP A 1 201 ? -20.375 22.859 4.387 1.00 80.50 201 ASP A CA 1
ATOM 1581 C C . ASP A 1 201 ? -21.151 21.536 4.312 1.00 80.50 201 ASP A C 1
ATOM 1583 O O . ASP A 1 201 ? -21.973 21.203 5.168 1.00 80.50 201 ASP A O 1
ATOM 1587 N N . LYS A 1 202 ? -20.875 20.734 3.276 1.00 80.88 202 LYS A N 1
ATOM 1588 C CA . LYS A 1 202 ? -21.505 19.421 3.084 1.00 80.88 202 LYS A CA 1
ATOM 1589 C C . LYS A 1 202 ? -20.507 18.293 3.371 1.00 80.88 202 LYS A C 1
ATOM 1591 O O . LYS A 1 202 ? -19.495 18.216 2.672 1.00 80.88 202 LYS A O 1
ATOM 1596 N N . PRO A 1 203 ? -20.785 17.388 4.329 1.00 81.62 203 PRO A N 1
ATOM 1597 C CA . PRO A 1 203 ? -19.906 16.259 4.605 1.00 81.62 203 PRO A CA 1
ATOM 1598 C C . PRO A 1 203 ? -19.999 15.198 3.504 1.00 81.62 203 PRO A C 1
ATOM 1600 O O . PRO A 1 203 ? -21.081 14.906 2.986 1.00 81.62 203 PRO A O 1
ATOM 1603 N N . TYR A 1 204 ? -18.860 14.582 3.190 1.00 80.69 204 TYR A N 1
ATOM 1604 C CA . TYR A 1 204 ? -18.760 13.453 2.271 1.00 80.69 204 TYR A CA 1
ATOM 1605 C C . TYR A 1 204 ? -17.987 12.313 2.929 1.00 80.69 204 TYR A C 1
ATOM 1607 O O . TYR A 1 204 ? -16.954 12.541 3.551 1.00 80.69 204 TYR A O 1
ATOM 1615 N N . CYS A 1 205 ? -18.474 11.085 2.758 1.00 80.69 205 CYS A N 1
ATOM 1616 C CA . CYS A 1 205 ? -17.714 9.888 3.103 1.00 80.69 205 CYS A CA 1
ATOM 1617 C C . CYS A 1 205 ? -16.815 9.530 1.917 1.00 80.69 205 CYS A C 1
ATOM 1619 O O . CYS A 1 205 ? -17.306 9.360 0.801 1.00 80.69 205 CYS A O 1
ATOM 1621 N N . VAL A 1 206 ? -15.511 9.427 2.161 1.00 79.38 206 VAL A N 1
ATOM 1622 C CA . VAL A 1 206 ? -14.509 9.027 1.168 1.00 79.38 206 VAL A CA 1
ATOM 1623 C C . VAL A 1 206 ? -13.763 7.800 1.675 1.00 79.38 206 VAL A C 1
ATOM 1625 O O . VAL A 1 206 ? -13.574 7.630 2.877 1.00 79.38 206 VAL A O 1
ATOM 1628 N N . SER A 1 207 ? -13.329 6.951 0.752 1.00 79.81 207 SER A N 1
ATOM 1629 C CA . SER A 1 207 ? -12.413 5.846 1.024 1.00 79.81 207 SER A CA 1
ATOM 1630 C C . SER A 1 207 ? -11.184 5.995 0.142 1.00 79.81 207 SER A C 1
ATOM 1632 O O . SER A 1 207 ? -11.294 6.404 -1.015 1.00 79.81 207 SER A O 1
ATOM 1634 N N . TRP A 1 208 ? -10.021 5.629 0.665 1.00 74.50 208 TRP A N 1
ATOM 1635 C CA . TRP A 1 208 ? -8.798 5.593 -0.122 1.00 74.50 208 TRP A CA 1
ATOM 1636 C C . TRP A 1 208 ? -8.706 4.272 -0.895 1.00 74.50 208 TRP A C 1
ATOM 1638 O O . TRP A 1 208 ? -8.706 3.202 -0.295 1.00 74.50 208 TRP A O 1
ATOM 1648 N N . ASP A 1 209 ? -8.599 4.354 -2.222 1.00 68.19 209 ASP A N 1
ATOM 1649 C CA . ASP A 1 20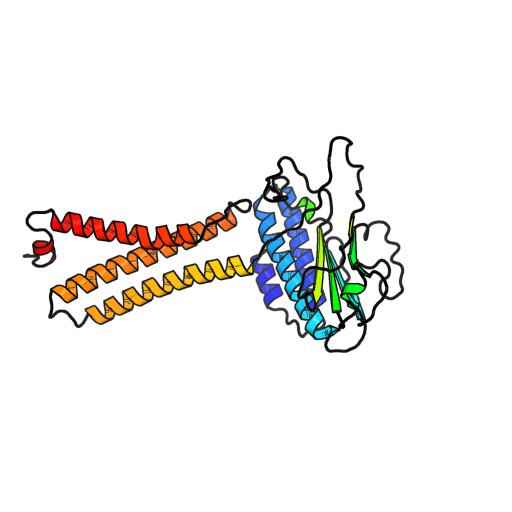9 ? -8.248 3.221 -3.087 1.00 68.19 209 ASP A CA 1
ATOM 1650 C C . ASP A 1 209 ? -6.805 3.402 -3.570 1.00 68.19 209 ASP A C 1
ATOM 1652 O O . ASP A 1 209 ? -6.531 4.098 -4.550 1.00 68.19 209 ASP A O 1
ATOM 1656 N N . PHE A 1 210 ? -5.858 2.834 -2.825 1.00 63.50 210 PHE A N 1
ATOM 1657 C CA . PHE A 1 210 ? -4.452 2.783 -3.207 1.00 63.50 210 PHE A CA 1
ATOM 1658 C C . PHE A 1 210 ? -3.974 1.339 -3.137 1.00 63.50 210 PHE A C 1
ATOM 1660 O O . PHE A 1 210 ? -4.030 0.670 -2.109 1.00 63.50 210 PHE A O 1
ATOM 1667 N N . ASN A 1 211 ? -3.491 0.833 -4.268 1.00 57.59 211 ASN A N 1
ATOM 1668 C CA . ASN A 1 211 ? -2.975 -0.520 -4.358 1.00 57.59 211 ASN A CA 1
ATOM 1669 C C . ASN A 1 211 ? -1.449 -0.476 -4.497 1.00 57.59 211 ASN A C 1
ATOM 1671 O O . ASN A 1 211 ? -0.913 -0.383 -5.602 1.00 57.59 211 ASN A O 1
ATOM 1675 N N . ILE A 1 212 ? -0.732 -0.576 -3.373 1.00 60.66 212 ILE A N 1
ATOM 1676 C CA . ILE A 1 212 ? 0.742 -0.615 -3.368 1.00 60.66 212 ILE A CA 1
ATOM 1677 C C . ILE A 1 212 ? 1.280 -1.835 -4.127 1.00 60.66 212 ILE A C 1
ATOM 1679 O O . ILE A 1 212 ? 2.378 -1.771 -4.684 1.00 60.66 212 ILE A O 1
ATOM 1683 N N . ARG A 1 213 ? 0.524 -2.944 -4.214 1.00 57.03 213 ARG A N 1
ATOM 1684 C CA . ARG A 1 213 ? 0.947 -4.095 -5.031 1.00 57.03 213 ARG A CA 1
ATOM 1685 C C . ARG A 1 213 ? 1.045 -3.704 -6.497 1.00 57.03 213 ARG A C 1
ATOM 1687 O O . ARG A 1 213 ? 2.000 -4.122 -7.138 1.00 57.03 213 ARG A O 1
ATOM 1694 N N . ASN A 1 214 ? 0.138 -2.863 -6.993 1.00 61.31 214 ASN A N 1
ATOM 1695 C CA . ASN A 1 214 ? 0.227 -2.344 -8.355 1.00 61.31 214 ASN A CA 1
ATOM 1696 C C . ASN A 1 214 ? 1.475 -1.474 -8.530 1.00 61.31 214 ASN A C 1
ATOM 1698 O O . ASN A 1 214 ? 2.193 -1.676 -9.498 1.00 61.31 214 ASN A O 1
ATOM 1702 N N . LEU A 1 215 ? 1.811 -0.607 -7.565 1.00 64.69 215 LEU A N 1
ATOM 1703 C CA . LEU A 1 215 ? 3.033 0.212 -7.624 1.00 64.69 215 LEU A CA 1
ATOM 1704 C C . LEU A 1 215 ? 4.315 -0.636 -7.627 1.00 64.69 215 LEU A C 1
ATOM 1706 O O . LEU A 1 215 ? 5.226 -0.380 -8.415 1.00 64.69 215 LEU A O 1
ATOM 1710 N N . LYS A 1 216 ? 4.390 -1.666 -6.769 1.00 67.06 216 LYS A N 1
ATOM 1711 C CA . LYS A 1 216 ? 5.514 -2.618 -6.753 1.00 67.06 216 LYS A CA 1
ATOM 1712 C C . LYS A 1 216 ? 5.576 -3.421 -8.053 1.00 67.06 216 LYS A C 1
ATOM 1714 O O . LYS A 1 216 ? 6.654 -3.564 -8.619 1.00 67.06 216 LYS A O 1
ATOM 1719 N N . GLN A 1 217 ? 4.437 -3.906 -8.545 1.00 75.88 217 GLN A N 1
ATOM 1720 C CA . GLN A 1 217 ? 4.335 -4.644 -9.805 1.00 75.88 217 GLN A CA 1
ATOM 1721 C C . GLN A 1 217 ? 4.832 -3.800 -10.986 1.00 75.88 217 GLN A C 1
ATOM 1723 O O . GLN A 1 217 ? 5.594 -4.279 -11.822 1.00 75.88 217 GLN A O 1
ATOM 1728 N N . GLU A 1 218 ? 4.439 -2.532 -11.016 1.00 78.25 218 GLU A N 1
ATOM 1729 C CA . GLU A 1 218 ? 4.837 -1.538 -12.003 1.00 78.25 218 GLU A CA 1
ATOM 1730 C C . GLU A 1 218 ? 6.354 -1.282 -11.994 1.00 78.25 218 GLU A C 1
ATOM 1732 O O . GLU A 1 218 ? 6.999 -1.346 -13.042 1.00 78.25 218 GLU A O 1
ATOM 1737 N N . GLN A 1 219 ? 6.958 -1.095 -10.816 1.00 80.19 219 GLN A N 1
ATOM 1738 C CA . GLN A 1 219 ? 8.414 -0.955 -10.684 1.00 80.19 219 GLN A CA 1
ATOM 1739 C C . GLN A 1 219 ? 9.173 -2.224 -11.089 1.00 80.19 219 GLN A C 1
ATOM 1741 O O . GLN A 1 219 ? 10.184 -2.142 -11.788 1.00 80.19 219 GLN A O 1
ATOM 1746 N N . ILE A 1 220 ? 8.691 -3.399 -10.670 1.00 85.12 220 ILE A N 1
ATOM 1747 C CA . ILE A 1 220 ? 9.287 -4.691 -11.035 1.00 85.12 220 ILE A CA 1
ATOM 1748 C C . ILE A 1 220 ? 9.271 -4.855 -12.553 1.00 85.12 220 ILE A C 1
ATOM 1750 O O . ILE A 1 220 ? 10.269 -5.264 -13.139 1.00 85.12 220 ILE A O 1
ATOM 1754 N N . GLN A 1 221 ? 8.169 -4.486 -13.204 1.00 86.88 221 GLN A N 1
ATOM 1755 C CA . GLN A 1 221 ? 8.038 -4.561 -14.650 1.00 86.88 221 GLN A CA 1
ATOM 1756 C C . GLN A 1 221 ? 9.049 -3.645 -15.366 1.00 86.88 221 GLN A C 1
ATOM 1758 O O . GLN A 1 221 ? 9.680 -4.087 -16.324 1.00 86.88 221 GLN A O 1
ATOM 1763 N N . ILE A 1 222 ? 9.265 -2.409 -14.901 1.00 89.25 222 ILE A N 1
ATOM 1764 C CA . ILE A 1 222 ? 10.287 -1.499 -15.460 1.00 89.25 222 ILE A CA 1
ATOM 1765 C C . ILE A 1 222 ? 11.695 -2.095 -15.303 1.00 89.25 222 ILE A C 1
ATOM 1767 O O . ILE A 1 222 ? 12.415 -2.246 -16.293 1.00 89.25 222 ILE A O 1
ATOM 1771 N N . ARG A 1 223 ? 12.062 -2.501 -14.079 1.00 89.88 223 ARG A N 1
ATOM 1772 C CA . ARG A 1 223 ? 13.378 -3.091 -13.769 1.00 89.88 223 ARG A CA 1
ATOM 1773 C C . ARG A 1 223 ? 13.633 -4.365 -14.567 1.00 89.88 223 ARG A C 1
ATOM 1775 O O . ARG A 1 223 ? 14.743 -4.594 -15.036 1.00 89.88 223 ARG A O 1
ATOM 1782 N N . PHE A 1 224 ? 12.601 -5.179 -14.770 1.00 92.31 224 PHE A N 1
ATOM 1783 C CA . PHE A 1 224 ? 12.699 -6.388 -15.576 1.00 92.31 224 PHE A CA 1
ATOM 1784 C C . PHE A 1 224 ? 13.015 -6.073 -17.042 1.00 92.31 224 PHE A C 1
ATOM 1786 O O . PHE A 1 224 ? 13.936 -6.662 -17.599 1.00 92.31 224 PHE A O 1
ATOM 1793 N N . ASN A 1 225 ? 12.321 -5.111 -17.663 1.00 93.06 225 ASN A N 1
ATOM 1794 C CA . ASN A 1 225 ? 12.614 -4.718 -19.048 1.00 93.06 225 ASN A CA 1
ATOM 1795 C C . ASN A 1 225 ? 14.014 -4.114 -19.200 1.00 93.06 225 ASN A C 1
ATOM 1797 O O . ASN A 1 225 ? 14.682 -4.395 -20.193 1.00 93.06 225 ASN A O 1
ATOM 1801 N N . LEU A 1 226 ? 14.472 -3.336 -18.215 1.00 93.31 226 LEU A N 1
ATOM 1802 C CA . LEU A 1 226 ? 15.840 -2.820 -18.167 1.00 93.31 226 LEU A CA 1
ATOM 1803 C C . LEU A 1 226 ? 16.866 -3.964 -18.193 1.00 93.31 226 LEU A C 1
ATOM 1805 O O . LEU A 1 226 ? 17.759 -3.980 -19.040 1.00 93.31 226 LEU A O 1
ATOM 1809 N N . VAL A 1 227 ? 16.712 -4.940 -17.293 1.00 95.69 227 VAL A N 1
ATOM 1810 C CA . VAL A 1 227 ? 17.607 -6.103 -17.207 1.00 95.69 227 VAL A CA 1
ATOM 1811 C C . VAL A 1 227 ? 17.559 -6.925 -18.492 1.00 95.69 227 VAL A C 1
ATOM 1813 O O . VAL A 1 227 ? 18.609 -7.313 -18.995 1.00 95.69 227 VAL A O 1
ATOM 1816 N N . VAL A 1 228 ? 16.372 -7.150 -19.061 1.00 95.44 228 VAL A N 1
ATOM 1817 C CA . VAL A 1 228 ? 16.214 -7.877 -20.329 1.00 95.44 228 VAL A CA 1
ATOM 1818 C C . VAL A 1 228 ? 16.906 -7.144 -21.479 1.00 95.44 228 VAL A C 1
ATOM 1820 O O . VAL A 1 228 ? 17.636 -7.780 -22.233 1.00 95.44 228 VAL A O 1
ATOM 1823 N N . ALA A 1 229 ? 16.740 -5.825 -21.605 1.00 94.94 229 ALA A N 1
ATOM 1824 C CA . ALA A 1 229 ? 17.391 -5.045 -22.657 1.00 94.94 229 ALA A CA 1
ATOM 1825 C C . ALA A 1 229 ? 18.922 -5.143 -22.567 1.00 94.94 229 ALA A C 1
ATOM 1827 O O . ALA A 1 229 ? 19.585 -5.422 -23.565 1.00 94.94 229 ALA A O 1
ATOM 1828 N N . ILE A 1 230 ? 19.480 -4.998 -21.360 1.00 95.19 230 ILE A N 1
ATOM 1829 C CA . ILE A 1 230 ? 20.924 -5.128 -21.133 1.00 95.19 230 ILE A CA 1
ATOM 1830 C C . ILE A 1 230 ? 21.388 -6.565 -21.397 1.00 95.19 230 ILE A C 1
ATOM 1832 O O . ILE A 1 230 ? 22.389 -6.763 -22.078 1.00 95.19 230 ILE A O 1
ATOM 1836 N N . ALA A 1 231 ? 20.666 -7.576 -20.911 1.00 96.38 231 ALA A N 1
ATOM 1837 C CA . ALA A 1 231 ? 21.024 -8.978 -21.116 1.00 96.38 231 ALA A CA 1
ATOM 1838 C C . ALA A 1 231 ? 21.052 -9.345 -22.605 1.00 96.38 231 ALA A C 1
ATOM 1840 O O . ALA A 1 231 ? 21.996 -9.980 -23.066 1.00 96.38 231 ALA A O 1
ATOM 1841 N N . VAL A 1 232 ? 20.060 -8.895 -23.376 1.00 95.19 232 VAL A N 1
ATOM 1842 C CA . VAL A 1 232 ? 20.023 -9.109 -24.826 1.00 95.19 232 VAL A CA 1
ATOM 1843 C C . VAL A 1 232 ? 21.182 -8.384 -25.517 1.00 95.19 232 VAL A C 1
ATOM 1845 O O . VAL A 1 232 ? 21.840 -8.989 -26.362 1.00 95.19 232 VAL A O 1
ATOM 1848 N N . ALA A 1 233 ? 21.506 -7.146 -25.121 1.00 94.38 233 ALA A N 1
ATOM 1849 C CA . ALA A 1 233 ? 22.685 -6.440 -25.635 1.00 94.38 233 ALA A CA 1
ATOM 1850 C C . ALA A 1 233 ? 23.984 -7.225 -25.380 1.00 94.38 233 ALA A C 1
ATOM 1852 O O . ALA A 1 233 ? 24.809 -7.355 -26.282 1.00 94.38 233 ALA A O 1
ATOM 1853 N N . GLN A 1 234 ? 24.142 -7.793 -24.180 1.00 94.31 234 GLN A N 1
ATOM 1854 C CA . GLN A 1 234 ? 25.299 -8.620 -23.824 1.00 94.31 234 GLN A CA 1
ATOM 1855 C C . GLN A 1 234 ? 25.350 -9.921 -24.631 1.00 94.31 234 GLN A C 1
ATOM 1857 O O . GLN A 1 234 ? 26.420 -10.312 -25.084 1.00 94.31 234 GLN A O 1
ATOM 1862 N N . ILE A 1 235 ? 24.210 -10.574 -24.873 1.00 93.81 235 ILE A N 1
ATOM 1863 C CA . ILE A 1 235 ? 24.147 -11.780 -25.713 1.00 93.81 235 ILE A CA 1
ATOM 1864 C C . ILE A 1 235 ? 24.589 -11.462 -27.144 1.00 93.81 235 ILE A C 1
ATOM 1866 O O . ILE A 1 235 ? 25.405 -12.195 -27.698 1.00 93.81 235 ILE A O 1
ATOM 1870 N N . PHE A 1 236 ? 24.100 -10.366 -27.734 1.00 91.31 236 PHE A N 1
ATOM 1871 C CA . PHE A 1 236 ? 24.542 -9.933 -29.062 1.00 91.31 236 PHE A CA 1
ATOM 1872 C C . PHE A 1 236 ? 26.022 -9.557 -29.084 1.00 91.31 236 PHE A C 1
ATOM 1874 O O . PHE A 1 236 ? 26.713 -9.894 -30.042 1.00 91.31 236 PHE A O 1
ATOM 1881 N N . PHE A 1 237 ? 26.518 -8.908 -28.029 1.00 89.44 237 PHE A N 1
ATOM 1882 C CA . PHE A 1 237 ? 27.936 -8.599 -27.886 1.00 89.44 237 PHE A CA 1
ATOM 1883 C C . PHE A 1 237 ? 28.782 -9.874 -27.864 1.00 89.44 237 PHE A C 1
ATOM 1885 O O . PHE A 1 237 ? 29.672 -10.006 -28.696 1.00 89.44 237 PHE A O 1
ATOM 1892 N N . LEU A 1 238 ? 28.460 -10.848 -27.005 1.00 89.69 238 LEU A N 1
ATOM 1893 C CA . LEU A 1 238 ? 29.178 -12.125 -26.952 1.00 89.69 238 LEU A CA 1
ATOM 1894 C C . LEU A 1 238 ? 29.096 -12.896 -28.275 1.00 89.69 238 LEU A C 1
ATOM 1896 O O . LEU A 1 238 ? 30.111 -13.392 -28.752 1.00 89.69 238 LEU A O 1
ATOM 1900 N N . ALA A 1 239 ? 27.913 -12.978 -28.888 1.00 86.31 239 ALA A N 1
ATOM 1901 C CA . ALA A 1 239 ? 27.730 -13.664 -30.168 1.00 86.31 239 ALA A CA 1
ATOM 1902 C C . ALA A 1 239 ? 28.472 -12.973 -31.329 1.00 86.31 239 ALA A C 1
ATOM 1904 O O . ALA A 1 239 ? 28.830 -13.626 -32.308 1.00 86.31 239 ALA A O 1
ATOM 1905 N N . GLY A 1 240 ? 28.695 -11.660 -31.230 1.00 82.31 240 GLY A N 1
ATOM 1906 C CA . GLY A 1 240 ? 29.381 -10.848 -32.231 1.00 82.31 240 GLY A CA 1
ATOM 1907 C C . GLY A 1 240 ? 30.904 -10.947 -32.215 1.00 82.31 240 GLY A C 1
ATOM 1908 O O . GLY A 1 240 ? 31.516 -10.664 -33.242 1.00 82.31 240 GLY A O 1
ATOM 1909 N N . ILE A 1 241 ? 31.512 -11.357 -31.095 1.00 78.69 241 ILE A N 1
ATOM 1910 C CA . ILE A 1 241 ? 32.979 -11.413 -30.942 1.00 78.69 241 ILE A CA 1
ATOM 1911 C C . ILE A 1 241 ? 33.606 -12.385 -31.953 1.00 78.69 241 ILE A C 1
ATOM 1913 O O . ILE A 1 241 ? 34.593 -12.041 -32.602 1.00 78.69 241 ILE A O 1
ATOM 1917 N N . ASP A 1 242 ? 32.998 -13.558 -32.143 1.00 69.69 242 ASP A N 1
ATOM 1918 C CA . ASP A 1 242 ? 33.546 -14.625 -32.996 1.00 69.69 242 ASP A CA 1
ATOM 1919 C C . ASP A 1 242 ? 32.993 -14.611 -34.438 1.00 69.69 242 ASP A C 1
ATOM 1921 O O . ASP A 1 242 ? 33.453 -15.357 -35.304 1.00 69.69 242 ASP A O 1
ATOM 1925 N N . ALA A 1 243 ? 32.000 -13.763 -34.732 1.00 64.56 243 ALA A N 1
ATOM 1926 C CA . ALA A 1 243 ? 31.234 -13.780 -35.984 1.00 64.56 243 ALA A CA 1
ATOM 1927 C C . ALA A 1 243 ? 31.686 -12.727 -37.021 1.00 64.56 243 ALA A C 1
ATOM 1929 O O . ALA A 1 243 ? 30.871 -12.194 -37.775 1.00 64.56 243 ALA A O 1
ATOM 1930 N N . THR A 1 244 ? 32.986 -12.441 -37.112 1.00 66.25 244 THR A N 1
ATOM 1931 C CA . THR A 1 244 ? 33.560 -11.403 -38.000 1.00 66.25 244 THR A CA 1
ATOM 1932 C C . THR A 1 244 ? 33.624 -11.778 -39.486 1.00 66.25 244 THR A C 1
ATOM 1934 O O . THR A 1 244 ? 33.914 -10.929 -40.323 1.00 66.25 244 THR A O 1
ATOM 1937 N N . SER A 1 245 ? 33.315 -13.025 -39.860 1.00 67.75 245 SER A N 1
ATOM 1938 C CA . SER A 1 245 ? 33.465 -13.498 -41.247 1.00 67.75 245 SER A CA 1
ATOM 1939 C C . SER A 1 245 ? 32.381 -13.005 -42.217 1.00 67.75 245 SER A C 1
ATOM 1941 O O . SER A 1 245 ? 32.622 -12.998 -43.424 1.00 67.75 245 SER A O 1
ATOM 1943 N N . LYS A 1 246 ? 31.186 -12.635 -41.735 1.00 76.44 246 LYS A N 1
ATOM 1944 C CA . LYS A 1 246 ? 30.075 -12.175 -42.587 1.00 76.44 246 LYS A CA 1
ATOM 1945 C C . LYS A 1 246 ? 29.738 -10.721 -42.271 1.00 76.44 246 LYS A C 1
ATOM 1947 O O . LYS A 1 246 ? 29.167 -10.432 -41.224 1.00 76.44 246 LYS A O 1
ATOM 1952 N N . GLN A 1 247 ? 30.035 -9.831 -43.212 1.00 73.12 247 GLN A N 1
ATOM 1953 C CA . GLN A 1 247 ? 29.845 -8.381 -43.093 1.00 73.12 247 GLN A CA 1
ATOM 1954 C C . GLN A 1 247 ? 28.411 -7.991 -42.697 1.00 73.12 247 GLN A C 1
ATOM 1956 O O . GLN A 1 247 ? 28.218 -7.235 -41.749 1.00 73.12 247 GLN A O 1
ATOM 1961 N N . GLU A 1 248 ? 27.406 -8.594 -43.335 1.00 78.31 248 GLU A N 1
ATOM 1962 C CA . GLU A 1 248 ? 25.988 -8.364 -43.012 1.00 78.31 248 GLU A CA 1
ATOM 1963 C C . GLU A 1 248 ? 25.634 -8.744 -41.565 1.00 78.31 248 GLU A C 1
ATOM 1965 O O . GLU A 1 248 ? 24.857 -8.060 -40.898 1.00 78.31 248 GLU A O 1
ATOM 1970 N N . ALA A 1 249 ? 26.236 -9.819 -41.043 1.00 79.69 249 ALA A N 1
ATOM 1971 C CA . ALA A 1 249 ? 26.007 -10.257 -39.669 1.00 79.69 249 ALA A CA 1
ATOM 1972 C C . ALA A 1 249 ? 26.653 -9.295 -38.661 1.00 79.69 249 ALA A C 1
ATOM 1974 O O . ALA A 1 249 ? 26.045 -8.991 -37.638 1.00 79.69 249 ALA A O 1
ATOM 1975 N N . CYS A 1 250 ? 27.841 -8.770 -38.971 1.00 83.00 250 CYS A N 1
ATOM 1976 C CA . CYS A 1 250 ? 28.526 -7.781 -38.141 1.00 83.00 250 CYS A CA 1
ATOM 1977 C C . CYS A 1 250 ? 27.706 -6.487 -38.015 1.00 83.00 250 CYS A C 1
ATOM 1979 O O . CYS A 1 250 ? 27.471 -6.004 -36.906 1.00 83.00 250 CYS A O 1
ATOM 1981 N N . ILE A 1 251 ? 27.185 -5.975 -39.136 1.00 82.12 251 ILE A N 1
ATOM 1982 C CA . ILE A 1 251 ? 26.343 -4.770 -39.154 1.00 82.12 251 ILE A CA 1
ATOM 1983 C C . ILE A 1 251 ? 25.061 -5.003 -38.348 1.00 82.12 251 ILE A C 1
ATOM 1985 O O . ILE A 1 251 ? 24.700 -4.181 -37.505 1.00 82.12 251 ILE A O 1
ATOM 1989 N N . PHE A 1 252 ? 24.395 -6.143 -38.552 1.00 86.69 252 PHE A N 1
ATOM 1990 C CA . PHE A 1 252 ? 23.188 -6.491 -37.805 1.00 86.69 252 PHE A CA 1
ATOM 1991 C C . PHE A 1 252 ? 23.436 -6.548 -36.291 1.00 86.69 252 PHE A C 1
ATOM 1993 O O . PHE A 1 252 ? 22.646 -6.010 -35.509 1.00 86.69 252 PHE A O 1
ATOM 2000 N N . VAL A 1 253 ? 24.543 -7.162 -35.871 1.00 88.31 253 VAL A N 1
ATOM 2001 C CA . VAL A 1 253 ? 24.930 -7.243 -34.459 1.00 88.31 253 VAL A CA 1
ATOM 2002 C C . VAL A 1 253 ? 25.237 -5.853 -33.898 1.00 88.31 253 VAL A C 1
ATOM 2004 O O . VAL A 1 253 ? 24.712 -5.507 -32.842 1.00 88.31 253 VAL A O 1
ATOM 2007 N N . ALA A 1 254 ? 26.002 -5.023 -34.611 1.00 87.44 254 ALA A N 1
ATOM 2008 C CA . ALA A 1 254 ? 26.335 -3.666 -34.177 1.00 87.44 254 ALA A CA 1
ATOM 2009 C C . ALA A 1 254 ? 25.084 -2.790 -33.988 1.00 87.44 254 ALA A C 1
ATOM 2011 O O . ALA A 1 254 ? 24.927 -2.139 -32.952 1.00 87.44 254 ALA A O 1
ATOM 2012 N N . VAL A 1 255 ? 24.153 -2.827 -34.948 1.00 89.19 255 VAL A N 1
ATOM 2013 C CA . VAL A 1 255 ? 22.872 -2.105 -34.869 1.00 89.19 255 VAL A CA 1
ATOM 2014 C C . VAL A 1 255 ? 22.020 -2.620 -33.708 1.00 89.19 255 VAL A C 1
ATOM 2016 O O . VAL A 1 255 ? 21.453 -1.821 -32.961 1.00 89.19 255 VAL A O 1
ATOM 2019 N N . SER A 1 256 ? 21.963 -3.941 -33.513 1.00 90.62 256 SER A N 1
ATOM 2020 C CA . SER A 1 256 ? 21.208 -4.559 -32.417 1.00 90.62 256 SER A CA 1
ATOM 2021 C C . SER A 1 256 ? 21.758 -4.138 -31.055 1.00 90.62 256 SER A C 1
ATOM 2023 O O . SER A 1 256 ? 21.004 -3.681 -30.198 1.00 90.62 256 SER A O 1
ATOM 2025 N N . ILE A 1 257 ? 23.076 -4.218 -30.864 1.00 91.62 257 ILE A N 1
ATOM 2026 C CA . ILE A 1 257 ? 23.751 -3.791 -29.633 1.00 91.62 257 ILE A CA 1
ATOM 2027 C C . ILE A 1 257 ? 23.461 -2.316 -29.345 1.00 91.62 257 ILE A C 1
ATOM 2029 O O . ILE A 1 257 ? 23.072 -1.972 -28.227 1.00 91.62 257 ILE A O 1
ATOM 2033 N N . HIS A 1 258 ? 23.604 -1.450 -30.353 1.00 90.94 258 HIS A N 1
ATOM 2034 C CA . HIS A 1 258 ? 23.337 -0.022 -30.214 1.00 90.94 258 HIS A CA 1
ATOM 2035 C C . HIS A 1 258 ? 21.887 0.236 -29.779 1.00 90.94 258 HIS A C 1
ATOM 2037 O O . HIS A 1 258 ? 21.649 0.952 -28.806 1.00 90.94 258 HIS A O 1
ATOM 2043 N N . TYR A 1 259 ? 20.918 -0.418 -30.427 1.00 93.81 259 TYR A N 1
ATOM 2044 C CA . TYR A 1 259 ? 19.507 -0.315 -30.065 1.00 93.81 259 TYR A CA 1
ATOM 2045 C C . TYR A 1 259 ? 19.229 -0.766 -28.624 1.00 93.81 259 TYR A C 1
ATOM 2047 O O . TYR A 1 259 ? 18.616 -0.022 -27.858 1.00 93.81 259 TYR A O 1
ATOM 2055 N N . PHE A 1 260 ? 19.689 -1.959 -28.232 1.00 94.06 260 PHE A N 1
ATOM 2056 C CA . PHE A 1 260 ? 19.391 -2.515 -26.910 1.00 94.06 260 PHE A CA 1
ATOM 2057 C C . PHE A 1 260 ? 20.068 -1.743 -25.770 1.00 94.06 260 PHE A C 1
ATOM 2059 O O . PHE A 1 260 ? 19.456 -1.581 -24.713 1.00 94.06 260 PHE A O 1
ATOM 2066 N N . TYR A 1 261 ? 21.268 -1.186 -25.977 1.00 94.00 261 TYR A N 1
ATOM 2067 C CA . TYR A 1 261 ? 21.882 -0.293 -24.988 1.00 94.00 261 TYR A CA 1
ATOM 2068 C C . TYR A 1 261 ? 21.136 1.036 -24.854 1.00 94.00 261 TYR A C 1
ATOM 2070 O O . TYR A 1 261 ? 20.905 1.480 -23.727 1.00 94.00 261 TYR A O 1
ATOM 2078 N N . LEU A 1 262 ? 20.696 1.655 -25.959 1.00 94.00 262 LEU A N 1
ATOM 2079 C CA . LEU A 1 262 ? 19.856 2.857 -25.885 1.00 94.00 262 LEU A CA 1
ATOM 2080 C C . LEU A 1 262 ? 18.506 2.562 -25.215 1.00 94.00 262 LEU A C 1
ATOM 2082 O O . LEU A 1 262 ? 18.014 3.387 -24.442 1.00 94.00 262 LEU A O 1
ATOM 2086 N N . ALA A 1 263 ? 17.915 1.394 -25.478 1.00 94.31 263 ALA A N 1
ATOM 2087 C CA . ALA A 1 263 ? 16.699 0.945 -24.806 1.00 94.31 263 ALA A CA 1
ATOM 2088 C C . ALA A 1 263 ? 16.924 0.760 -23.304 1.00 94.31 263 ALA A C 1
ATOM 2090 O O . ALA A 1 263 ? 16.129 1.263 -22.514 1.00 94.31 263 ALA A O 1
ATOM 2091 N N . GLY A 1 264 ? 18.035 0.140 -22.899 1.00 94.38 264 GLY A N 1
ATOM 2092 C CA . GLY A 1 264 ? 18.437 0.057 -21.496 1.00 94.38 264 GLY A CA 1
ATOM 2093 C C . GLY A 1 264 ? 18.578 1.441 -20.850 1.00 94.38 264 GLY A C 1
ATOM 2094 O O . GLY A 1 264 ? 17.975 1.702 -19.814 1.00 94.38 264 GLY A O 1
ATOM 2095 N N . PHE A 1 265 ? 19.284 2.374 -21.494 1.00 93.44 265 PHE A N 1
ATOM 2096 C CA . PHE A 1 265 ? 19.410 3.750 -21.000 1.00 93.44 265 PHE A CA 1
ATOM 2097 C C . PHE A 1 265 ? 18.052 4.459 -20.866 1.00 93.44 265 PHE A C 1
ATOM 2099 O O . PHE A 1 265 ? 17.782 5.110 -19.858 1.00 93.44 265 PHE A O 1
ATOM 2106 N N . SER A 1 266 ? 17.164 4.292 -21.847 1.00 94.12 266 SER A N 1
ATOM 2107 C CA . SER A 1 266 ? 15.824 4.894 -21.831 1.00 94.12 266 SER A CA 1
ATOM 2108 C C . SER A 1 266 ? 14.950 4.311 -20.720 1.00 94.12 266 SER A C 1
ATOM 2110 O O . SER A 1 266 ? 14.243 5.053 -20.039 1.00 94.12 266 SER A O 1
ATOM 2112 N N . TRP A 1 267 ? 15.036 2.996 -20.491 1.00 94.38 267 TRP A N 1
ATOM 2113 C CA . TRP A 1 267 ? 14.374 2.324 -19.375 1.00 94.38 267 TRP A CA 1
ATOM 2114 C C . TRP A 1 267 ? 14.895 2.805 -18.018 1.00 94.38 267 TRP A C 1
ATOM 2116 O O . TRP A 1 267 ? 14.085 3.071 -17.134 1.00 94.38 267 TRP A O 1
ATOM 2126 N N . MET A 1 268 ? 16.209 2.989 -17.870 1.00 93.75 268 MET A N 1
ATOM 2127 C CA . MET A 1 268 ? 16.821 3.540 -16.654 1.00 93.75 268 MET A CA 1
ATOM 2128 C C . MET A 1 268 ? 16.383 4.993 -16.406 1.00 93.75 268 MET A C 1
ATOM 2130 O O . MET A 1 268 ? 16.037 5.358 -15.283 1.00 93.75 268 MET A O 1
ATOM 2134 N N . LEU A 1 269 ? 16.330 5.821 -17.454 1.00 92.56 269 LEU A N 1
ATOM 2135 C CA . LEU A 1 269 ? 15.822 7.191 -17.358 1.00 92.56 269 LEU A CA 1
ATOM 2136 C C . LEU A 1 269 ? 14.350 7.214 -16.923 1.00 92.56 269 LEU A C 1
ATOM 2138 O O . LEU A 1 269 ? 13.971 8.009 -16.064 1.00 92.56 269 LEU A O 1
ATOM 2142 N N . MET A 1 270 ? 13.524 6.334 -17.494 1.00 89.94 270 MET A N 1
ATOM 2143 C CA . MET A 1 270 ? 12.111 6.223 -17.135 1.00 89.94 270 MET A CA 1
ATOM 2144 C C . MET A 1 270 ? 11.893 5.656 -15.735 1.00 89.94 270 MET A C 1
ATOM 2146 O O . MET A 1 270 ? 10.965 6.092 -15.063 1.00 89.94 270 MET A O 1
ATOM 2150 N N . GLU A 1 271 ? 12.747 4.751 -15.258 1.00 88.94 271 GLU A N 1
ATOM 2151 C CA . GLU A 1 271 ? 12.754 4.321 -13.857 1.00 88.94 271 GLU A CA 1
ATOM 2152 C C . GLU A 1 271 ? 13.013 5.511 -12.924 1.00 88.94 271 GLU A C 1
ATOM 2154 O O . GLU A 1 271 ? 12.245 5.741 -11.988 1.00 88.94 271 GLU A O 1
ATOM 2159 N N . GLY A 1 272 ? 14.032 6.323 -13.226 1.00 87.19 272 GLY A N 1
ATOM 2160 C CA . GLY A 1 272 ? 14.335 7.542 -12.476 1.00 87.19 272 GLY A CA 1
ATOM 2161 C C . GLY A 1 272 ? 13.188 8.556 -12.504 1.00 87.19 272 GLY A C 1
ATOM 2162 O O . GLY A 1 272 ? 12.799 9.082 -11.462 1.00 87.19 272 GLY A O 1
ATOM 2163 N N . ALA A 1 273 ? 12.587 8.790 -13.674 1.00 86.50 273 ALA A N 1
ATOM 2164 C CA . ALA A 1 273 ? 11.441 9.685 -13.824 1.00 86.50 273 ALA A CA 1
ATOM 2165 C C . ALA A 1 273 ? 10.190 9.161 -13.100 1.00 86.50 273 ALA A C 1
ATOM 2167 O O . ALA A 1 273 ? 9.464 9.940 -12.486 1.00 86.50 273 ALA A O 1
ATOM 2168 N N . TYR A 1 274 ? 9.941 7.850 -13.142 1.00 82.81 274 TYR A N 1
ATOM 2169 C CA . TYR A 1 274 ? 8.840 7.207 -12.429 1.00 82.81 274 TYR A CA 1
ATOM 2170 C C . TYR A 1 274 ? 9.003 7.369 -10.914 1.00 82.81 274 TYR A C 1
ATOM 2172 O O . TYR A 1 274 ? 8.066 7.808 -10.250 1.00 82.81 274 TYR A O 1
ATOM 2180 N N . LEU A 1 275 ? 10.197 7.098 -10.374 1.00 78.88 275 LEU A N 1
ATOM 2181 C CA . LEU A 1 275 ? 10.501 7.322 -8.958 1.00 78.88 275 LEU A CA 1
ATOM 2182 C C . LEU A 1 275 ? 10.355 8.801 -8.582 1.00 78.88 275 LEU A C 1
ATOM 2184 O O . LEU A 1 275 ? 9.711 9.114 -7.585 1.00 78.88 275 LEU A O 1
ATOM 2188 N N . TYR A 1 276 ? 10.865 9.715 -9.409 1.00 80.75 276 TYR A N 1
ATOM 2189 C CA . TYR A 1 276 ? 10.723 11.153 -9.187 1.00 80.75 276 TYR A CA 1
ATOM 2190 C C . TYR A 1 276 ? 9.254 11.595 -9.148 1.00 80.75 276 TYR A C 1
ATOM 2192 O O . TYR A 1 276 ? 8.847 12.319 -8.243 1.00 80.75 276 TYR A O 1
ATOM 2200 N N . LEU A 1 277 ? 8.429 11.139 -10.095 1.00 73.88 277 LEU A N 1
ATOM 2201 C CA . LEU A 1 277 ? 7.000 11.458 -10.127 1.00 73.88 277 LEU A CA 1
ATOM 2202 C C . LEU A 1 277 ? 6.246 10.861 -8.938 1.00 73.88 277 LEU A C 1
ATOM 2204 O O . LEU A 1 277 ? 5.361 11.528 -8.410 1.00 73.88 277 LEU A O 1
ATOM 2208 N N . MET A 1 278 ? 6.599 9.648 -8.509 1.00 66.19 278 MET A N 1
ATOM 2209 C CA . MET A 1 278 ? 6.016 9.018 -7.321 1.00 66.19 278 MET A CA 1
ATOM 2210 C C . MET A 1 278 ? 6.359 9.782 -6.040 1.00 66.19 278 MET A C 1
ATOM 2212 O O . MET A 1 278 ? 5.511 9.910 -5.163 1.00 66.19 278 MET A O 1
ATOM 2216 N N . VAL A 1 279 ? 7.571 10.332 -5.951 1.00 65.94 279 VAL A N 1
ATOM 2217 C CA . VAL A 1 279 ? 8.015 11.128 -4.798 1.00 65.94 279 VAL A CA 1
ATOM 2218 C C . VAL A 1 279 ? 7.409 12.537 -4.811 1.00 65.94 279 VAL A C 1
ATOM 2220 O O . VAL A 1 279 ? 6.953 13.014 -3.778 1.00 65.94 279 VAL A O 1
ATOM 2223 N N . VAL A 1 280 ? 7.380 13.213 -5.965 1.00 61.06 280 VAL A N 1
ATOM 2224 C CA . VAL A 1 280 ? 7.021 14.644 -6.059 1.00 61.06 280 VAL A CA 1
ATOM 2225 C C . VAL A 1 280 ? 5.542 14.879 -6.375 1.00 61.06 280 VAL A C 1
ATOM 2227 O O . VAL A 1 280 ? 4.954 15.852 -5.909 1.00 61.06 280 VAL A O 1
ATOM 2230 N N . LYS A 1 281 ? 4.907 14.025 -7.188 1.00 51.06 281 LYS A N 1
ATOM 2231 C CA . LYS A 1 281 ? 3.553 14.248 -7.725 1.00 51.06 281 LYS A CA 1
ATOM 2232 C C . LYS A 1 281 ? 2.581 13.157 -7.285 1.00 51.06 281 LYS A C 1
ATOM 2234 O O . LYS A 1 281 ? 1.962 12.464 -8.090 1.00 51.06 281 LYS A O 1
ATOM 2239 N N . VAL A 1 282 ? 2.401 13.111 -5.975 1.00 52.88 282 VAL A N 1
ATOM 2240 C CA . VAL A 1 282 ? 1.570 12.164 -5.226 1.00 52.88 282 VAL A CA 1
ATOM 2241 C C . VAL A 1 282 ? 0.101 12.133 -5.666 1.00 52.88 282 VAL A C 1
ATOM 2243 O O . VAL A 1 282 ? -0.521 11.077 -5.669 1.00 52.88 282 VAL A O 1
ATOM 2246 N N . TYR A 1 283 ? -0.475 13.274 -6.059 1.00 38.62 283 TYR A N 1
ATOM 2247 C CA . TYR A 1 283 ? -1.939 13.405 -6.101 1.00 38.62 283 TYR A CA 1
ATOM 2248 C C . TYR A 1 283 ? -2.632 13.122 -7.433 1.00 38.62 283 TYR A C 1
ATOM 2250 O O . TYR A 1 283 ? -3.859 13.097 -7.473 1.00 3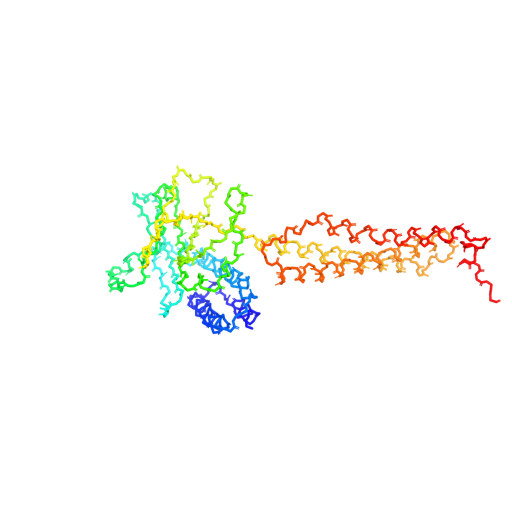8.62 283 TYR A O 1
ATOM 2258 N N . ASN A 1 284 ? -1.916 12.951 -8.547 1.00 39.09 284 ASN A N 1
ATOM 2259 C CA . ASN A 1 284 ? -2.600 12.776 -9.837 1.00 39.09 284 ASN A CA 1
ATOM 2260 C C . ASN A 1 284 ? -1.696 12.281 -10.975 1.00 39.09 284 ASN A C 1
ATOM 2262 O O . ASN A 1 284 ? -1.951 12.580 -12.146 1.00 39.09 284 ASN A O 1
ATOM 2266 N N . ALA A 1 285 ? -0.601 11.590 -10.671 1.00 45.28 285 ALA A N 1
ATOM 2267 C CA . ALA A 1 285 ? 0.192 10.965 -11.714 1.00 45.28 285 ALA A CA 1
ATOM 2268 C C . ALA A 1 285 ? -0.425 9.597 -12.028 1.00 45.28 285 ALA A C 1
ATOM 2270 O O . ALA A 1 285 ? 0.056 8.566 -11.577 1.00 45.28 285 ALA A O 1
ATOM 2271 N N . VAL A 1 286 ? -1.501 9.576 -12.827 1.00 51.81 286 VAL A N 1
ATOM 2272 C CA . VAL A 1 286 ? -1.867 8.361 -13.570 1.00 51.81 286 VAL A CA 1
ATOM 2273 C C . VAL A 1 286 ? -0.764 8.162 -14.603 1.00 51.81 286 VAL A C 1
ATOM 2275 O O . VAL A 1 286 ? -0.885 8.570 -15.763 1.00 51.81 286 VAL A O 1
ATOM 2278 N N . VAL A 1 287 ? 0.369 7.625 -14.152 1.00 59.91 287 VAL A N 1
ATOM 2279 C CA . VAL A 1 287 ? 1.490 7.303 -15.018 1.00 59.91 287 VAL A CA 1
ATOM 2280 C C . VAL A 1 287 ? 1.042 6.105 -15.829 1.00 59.91 287 VAL A C 1
ATOM 2282 O O . VAL A 1 287 ? 1.078 4.961 -15.394 1.00 59.91 287 VAL A O 1
ATOM 2285 N N . ARG A 1 288 ? 0.512 6.377 -17.020 1.00 71.50 288 ARG A N 1
ATOM 2286 C CA . ARG A 1 288 ? 0.073 5.313 -17.913 1.00 71.50 288 ARG A CA 1
ATOM 2287 C C . ARG A 1 288 ? 1.311 4.530 -18.310 1.00 71.50 288 ARG A C 1
ATOM 2289 O O . ARG A 1 288 ? 2.086 5.019 -19.128 1.00 71.50 288 ARG A O 1
ATOM 2296 N N . MET A 1 289 ? 1.445 3.302 -17.814 1.00 76.94 289 MET A N 1
ATOM 2297 C CA . MET A 1 289 ? 2.541 2.412 -18.204 1.00 76.94 289 MET A CA 1
ATOM 2298 C C . MET A 1 289 ? 2.707 2.323 -19.722 1.00 76.94 289 MET A C 1
ATOM 2300 O O . MET A 1 289 ? 3.822 2.338 -20.225 1.00 76.94 289 MET A O 1
ATOM 2304 N N . LYS A 1 290 ? 1.605 2.389 -20.479 1.00 80.69 290 LYS A N 1
ATOM 2305 C CA . LYS A 1 290 ? 1.624 2.473 -21.949 1.00 80.69 290 LYS A CA 1
ATOM 2306 C C . LYS A 1 290 ? 2.527 3.591 -22.503 1.00 80.69 290 LYS A C 1
ATOM 2308 O O . LYS A 1 290 ? 3.184 3.371 -23.511 1.00 80.69 290 LYS A O 1
ATOM 2313 N N . LEU A 1 291 ? 2.569 4.765 -21.867 1.00 84.31 291 LEU A N 1
ATOM 2314 C CA . LEU A 1 291 ? 3.424 5.884 -22.285 1.00 84.31 291 LEU A CA 1
ATOM 2315 C C . LEU A 1 291 ? 4.895 5.635 -21.953 1.00 84.31 291 LEU A C 1
ATOM 2317 O O . LEU A 1 291 ? 5.744 5.922 -22.790 1.00 84.31 291 LEU A O 1
ATOM 2321 N N . ILE A 1 292 ? 5.186 5.058 -20.782 1.00 86.19 292 ILE A N 1
ATOM 2322 C CA . ILE A 1 292 ? 6.550 4.645 -20.423 1.00 86.19 292 ILE A CA 1
ATOM 2323 C C . ILE A 1 292 ? 7.063 3.638 -21.451 1.00 86.19 292 ILE A C 1
ATOM 2325 O O . ILE A 1 292 ? 8.128 3.834 -22.018 1.00 86.19 292 ILE A O 1
ATOM 2329 N N . TYR A 1 293 ? 6.274 2.610 -21.768 1.00 86.62 293 TYR A N 1
ATOM 2330 C CA . TYR A 1 293 ? 6.628 1.627 -22.792 1.00 86.62 293 TYR A CA 1
ATOM 2331 C C . TYR A 1 293 ? 6.844 2.256 -24.171 1.00 86.62 293 TYR A C 1
ATOM 2333 O O . TYR A 1 293 ? 7.825 1.937 -24.841 1.00 86.62 293 TYR A O 1
ATOM 2341 N N . ALA A 1 294 ? 5.948 3.152 -24.594 1.00 89.12 294 ALA A N 1
ATOM 2342 C CA . ALA A 1 294 ? 6.063 3.831 -25.881 1.00 89.12 294 ALA A CA 1
ATOM 2343 C C . ALA A 1 294 ? 7.333 4.691 -25.964 1.00 89.12 294 ALA A C 1
ATOM 2345 O O . ALA A 1 294 ? 8.009 4.677 -26.988 1.00 89.12 294 ALA A O 1
ATOM 2346 N N . PHE A 1 295 ? 7.685 5.400 -24.890 1.00 91.75 295 PHE A N 1
ATOM 2347 C CA . PHE A 1 295 ? 8.900 6.205 -24.849 1.00 91.75 295 PHE A CA 1
ATOM 2348 C C . PHE A 1 295 ? 10.159 5.334 -24.774 1.00 91.75 295 PHE A C 1
ATOM 2350 O O . PHE A 1 295 ? 11.053 5.493 -25.602 1.00 91.75 295 PHE A O 1
ATOM 2357 N N . SER A 1 296 ? 10.215 4.390 -23.830 1.00 92.44 296 SER A N 1
ATOM 2358 C CA . SER A 1 296 ? 11.405 3.574 -23.562 1.00 92.44 296 SER A CA 1
ATOM 2359 C C . SER A 1 296 ? 11.826 2.706 -24.743 1.00 92.44 296 SER A C 1
ATOM 2361 O O . SER A 1 296 ? 13.017 2.497 -24.932 1.00 92.44 296 SER A O 1
ATOM 2363 N N . TRP A 1 297 ? 10.880 2.216 -25.552 1.00 92.31 297 TRP A N 1
ATOM 2364 C CA . TRP A 1 297 ? 11.193 1.456 -26.770 1.00 92.31 297 TRP A CA 1
ATOM 2365 C C . TRP A 1 297 ? 11.218 2.317 -28.036 1.00 92.31 297 TRP A C 1
ATOM 2367 O O . TRP A 1 297 ? 11.973 2.021 -28.964 1.00 92.31 297 TRP A O 1
ATOM 2377 N N . GLY A 1 298 ? 10.408 3.379 -28.087 1.00 92.62 298 GLY A N 1
ATOM 2378 C CA . GLY A 1 298 ? 10.276 4.245 -29.256 1.00 92.62 298 GLY A CA 1
ATOM 2379 C C . GLY A 1 298 ? 11.439 5.219 -29.430 1.00 92.62 298 GLY A C 1
ATOM 2380 O O . GLY A 1 298 ? 11.944 5.358 -30.539 1.00 92.62 298 GLY A O 1
ATOM 2381 N N . PHE A 1 299 ? 11.912 5.860 -28.357 1.00 92.44 299 PHE A N 1
ATOM 2382 C CA . PHE A 1 299 ? 13.041 6.796 -28.427 1.00 92.44 299 PHE A CA 1
ATOM 2383 C C . PHE A 1 299 ? 14.337 6.140 -28.957 1.00 92.44 299 PHE A C 1
ATOM 2385 O O . PHE A 1 299 ? 14.917 6.681 -29.902 1.00 92.44 299 PHE A O 1
ATOM 2392 N N . PRO A 1 300 ? 14.761 4.953 -28.472 1.00 92.88 300 PRO A N 1
ATOM 2393 C CA . PRO A 1 300 ? 15.884 4.216 -29.059 1.00 92.88 300 PRO A CA 1
ATOM 2394 C C . PRO A 1 300 ? 15.681 3.888 -30.535 1.00 92.88 300 PRO A C 1
ATOM 2396 O O . PRO A 1 300 ? 16.610 4.012 -31.327 1.00 92.88 300 PRO A O 1
ATOM 2399 N N . LEU A 1 301 ? 14.464 3.485 -30.918 1.00 92.56 301 LEU A N 1
ATOM 2400 C CA . LEU A 1 301 ? 14.149 3.127 -32.299 1.00 92.56 301 LEU A CA 1
ATOM 2401 C C . LEU A 1 301 ? 14.309 4.339 -33.221 1.00 92.56 301 LEU A C 1
ATOM 2403 O O . LEU A 1 301 ? 14.957 4.245 -34.260 1.00 92.56 301 LEU A O 1
ATOM 2407 N N . LEU A 1 302 ? 13.791 5.497 -32.807 1.00 92.69 302 LEU A N 1
ATOM 2408 C CA . LEU A 1 302 ? 13.952 6.750 -33.542 1.00 92.69 302 LEU A CA 1
ATOM 2409 C C . LEU A 1 302 ? 15.430 7.132 -33.698 1.00 92.69 302 LEU A C 1
ATOM 2411 O O . LEU A 1 302 ? 15.847 7.469 -34.802 1.00 92.69 302 LEU A O 1
ATOM 2415 N N . MET A 1 303 ? 16.231 7.013 -32.637 1.00 91.44 303 MET A N 1
ATOM 2416 C CA . MET A 1 303 ? 17.671 7.296 -32.685 1.00 91.44 303 MET A CA 1
ATOM 2417 C C . MET A 1 303 ? 18.428 6.361 -33.637 1.00 91.44 303 MET A C 1
ATOM 2419 O O . MET A 1 303 ? 19.236 6.815 -34.440 1.00 91.44 303 MET A O 1
ATOM 2423 N N . VAL A 1 304 ? 18.156 5.055 -33.597 1.00 89.38 304 VAL A N 1
ATOM 2424 C CA . VAL A 1 304 ? 18.828 4.099 -34.491 1.00 89.38 304 VAL A CA 1
ATOM 2425 C C . VAL A 1 304 ? 18.405 4.312 -35.946 1.00 89.38 304 VAL A C 1
ATOM 2427 O O . VAL A 1 304 ? 19.249 4.305 -36.840 1.00 89.38 304 VAL A O 1
ATOM 2430 N N . THR A 1 305 ? 17.115 4.554 -36.200 1.00 88.38 305 THR A N 1
ATOM 2431 C CA . THR A 1 305 ? 16.625 4.811 -37.565 1.00 88.38 305 THR A CA 1
ATOM 2432 C C . THR A 1 305 ? 17.207 6.089 -38.159 1.00 88.38 305 THR A C 1
ATOM 2434 O O . THR A 1 305 ? 17.600 6.073 -39.322 1.00 88.38 305 THR A O 1
ATOM 2437 N N . SER A 1 306 ? 17.330 7.172 -37.385 1.00 87.50 306 SER A N 1
ATOM 2438 C CA . SER A 1 306 ? 17.935 8.411 -37.880 1.00 87.50 306 SER A CA 1
ATOM 2439 C C . SER A 1 306 ? 19.417 8.224 -38.204 1.00 87.50 306 SER A C 1
ATOM 2441 O O . SER A 1 306 ? 19.848 8.650 -39.275 1.00 87.50 306 SER A O 1
ATOM 2443 N N . SER A 1 307 ? 20.172 7.506 -37.365 1.00 85.62 307 SER A N 1
ATOM 2444 C CA . SER A 1 307 ? 21.571 7.162 -37.649 1.00 85.62 307 SER A CA 1
ATOM 2445 C C . SER A 1 307 ? 21.719 6.361 -38.945 1.00 85.62 307 SER A C 1
ATOM 2447 O O . SER A 1 307 ? 22.586 6.675 -39.759 1.00 85.62 307 SER A O 1
ATOM 2449 N N . ILE A 1 308 ? 20.849 5.374 -39.185 1.00 83.00 308 ILE A N 1
ATOM 2450 C CA . ILE A 1 308 ? 20.871 4.576 -40.423 1.00 83.00 308 ILE A CA 1
ATOM 2451 C C . ILE A 1 308 ? 20.498 5.433 -41.638 1.00 83.00 308 ILE A C 1
ATOM 2453 O O . ILE A 1 308 ? 21.158 5.351 -42.671 1.00 83.00 308 ILE A O 1
ATOM 2457 N N . VAL A 1 309 ? 19.470 6.280 -41.528 1.00 83.81 309 VAL A N 1
ATOM 2458 C CA . VAL A 1 309 ? 19.033 7.158 -42.626 1.00 83.81 309 VAL A CA 1
ATOM 2459 C C . VAL A 1 309 ? 20.144 8.132 -43.013 1.00 83.81 309 VAL A C 1
ATOM 2461 O O . VAL A 1 309 ? 20.451 8.262 -44.198 1.00 83.81 309 VAL A O 1
ATOM 2464 N N . ILE A 1 310 ? 20.798 8.759 -42.034 1.00 80.38 310 ILE A N 1
ATOM 2465 C CA . ILE A 1 310 ? 21.933 9.660 -42.274 1.00 80.38 310 ILE A CA 1
ATOM 2466 C C . ILE A 1 310 ? 23.094 8.894 -42.921 1.00 80.38 310 ILE A C 1
ATOM 2468 O O . ILE A 1 310 ? 23.649 9.360 -43.915 1.00 80.38 310 ILE A O 1
ATOM 2472 N N . ALA A 1 311 ? 23.408 7.695 -42.425 1.00 72.06 311 ALA A N 1
ATOM 2473 C CA . ALA A 1 311 ? 24.434 6.835 -43.009 1.00 72.06 311 ALA A CA 1
ATOM 2474 C C . ALA A 1 311 ? 24.080 6.336 -44.424 1.00 72.06 311 ALA A C 1
ATOM 2476 O O . ALA A 1 311 ? 24.971 5.998 -45.190 1.00 72.06 311 ALA A O 1
ATOM 2477 N N . SER A 1 312 ? 22.803 6.288 -44.805 1.00 68.25 312 SER A N 1
ATOM 2478 C CA . SER A 1 312 ? 22.386 5.915 -46.165 1.00 68.25 312 SER A CA 1
ATOM 2479 C C . SER A 1 312 ? 22.366 7.090 -47.153 1.00 68.25 312 SER A C 1
ATOM 2481 O O . SER A 1 312 ? 22.420 6.873 -48.360 1.00 68.25 312 SER A O 1
ATOM 2483 N N . GLY A 1 313 ? 22.274 8.328 -46.651 1.00 65.19 313 GLY A N 1
ATOM 2484 C CA . GLY A 1 313 ? 22.137 9.543 -47.460 1.00 65.19 313 GLY A CA 1
ATOM 2485 C C . GLY A 1 313 ? 23.453 10.238 -47.825 1.00 65.19 313 GLY A C 1
ATOM 2486 O O . GLY A 1 313 ? 23.444 11.120 -48.683 1.00 65.19 313 GLY A O 1
ATOM 2487 N N . SER A 1 314 ? 24.578 9.874 -47.200 1.00 61.78 314 SER A N 1
ATOM 2488 C CA . SER A 1 314 ? 25.906 10.374 -47.575 1.00 61.78 314 SER A CA 1
ATOM 2489 C C . SER A 1 314 ? 26.529 9.499 -48.668 1.00 61.78 314 SER A C 1
ATOM 2491 O O . SER A 1 314 ? 26.423 8.275 -48.644 1.00 61.78 314 SER A O 1
ATOM 2493 N N . THR A 1 315 ? 27.188 10.121 -49.647 1.00 54.12 315 THR A N 1
ATOM 2494 C CA . THR A 1 315 ? 27.700 9.475 -50.873 1.00 54.12 315 THR A CA 1
ATOM 2495 C C . THR A 1 315 ? 28.771 8.396 -50.649 1.00 54.12 315 THR A C 1
ATOM 2497 O O . THR A 1 315 ? 29.059 7.654 -51.580 1.00 54.12 315 THR A O 1
ATOM 2500 N N . GLU A 1 316 ? 29.294 8.248 -49.427 1.00 56.34 316 GLU A N 1
ATOM 2501 C CA . GLU A 1 316 ? 30.157 7.131 -49.001 1.00 56.34 316 GLU A CA 1
ATOM 2502 C C . GLU A 1 316 ? 29.645 6.406 -47.741 1.00 56.34 316 GLU A C 1
ATOM 2504 O O . GLU A 1 316 ? 30.385 5.674 -47.107 1.00 56.34 316 GLU A O 1
ATOM 2509 N N . GLY A 1 317 ? 28.399 6.599 -47.310 1.00 59.72 317 GLY A N 1
ATOM 2510 C CA . GLY A 1 317 ? 28.012 6.380 -45.911 1.00 59.72 317 GLY A CA 1
ATOM 2511 C C . GLY A 1 317 ? 28.160 4.958 -45.340 1.00 59.72 317 GLY A C 1
ATOM 2512 O O . GLY A 1 317 ? 29.089 4.704 -44.573 1.00 59.72 317 GLY A O 1
ATOM 2513 N N . ILE A 1 318 ? 27.264 4.013 -45.662 1.00 55.75 318 ILE A N 1
ATOM 2514 C CA . ILE A 1 318 ? 27.369 2.624 -45.144 1.00 55.75 318 ILE A CA 1
ATOM 2515 C C . ILE A 1 318 ? 28.677 1.961 -45.616 1.00 55.75 318 ILE A C 1
ATOM 2517 O O . ILE A 1 318 ? 29.269 1.174 -44.884 1.00 55.75 318 ILE A O 1
ATOM 2521 N N . TRP A 1 319 ? 29.165 2.316 -46.807 1.00 51.78 319 TRP A N 1
ATOM 2522 C CA . TRP A 1 319 ? 30.422 1.802 -47.353 1.00 51.78 319 TRP A CA 1
ATOM 2523 C C . TRP A 1 319 ? 31.661 2.280 -46.578 1.00 51.78 319 TRP A C 1
ATOM 2525 O O . TRP A 1 319 ? 32.538 1.461 -46.331 1.00 51.78 319 TRP A O 1
ATOM 2535 N N . GLY A 1 320 ? 31.703 3.532 -46.119 1.00 54.41 320 GLY A N 1
ATOM 2536 C CA . GLY A 1 320 ? 32.810 4.153 -45.380 1.00 54.41 320 GLY A CA 1
ATOM 2537 C C . GLY A 1 320 ? 32.804 3.868 -43.875 1.00 54.41 320 GLY A C 1
ATOM 2538 O O . GLY A 1 320 ? 33.857 3.870 -43.249 1.00 54.41 320 GLY A O 1
ATOM 2539 N N . TYR A 1 321 ? 31.652 3.523 -43.285 1.00 55.31 321 TYR A N 1
ATOM 2540 C CA . TYR A 1 321 ? 31.610 2.911 -41.944 1.00 55.31 321 TYR A CA 1
ATOM 2541 C C . TYR A 1 321 ? 32.182 1.485 -41.926 1.00 55.31 321 TYR A C 1
ATOM 2543 O O . TYR A 1 321 ? 32.592 1.000 -40.873 1.00 55.31 321 TYR A O 1
ATOM 2551 N N . VAL A 1 322 ? 32.172 0.807 -43.077 1.00 55.38 322 VAL A N 1
ATOM 2552 C CA . VAL A 1 322 ? 32.574 -0.599 -43.216 1.00 55.38 322 VAL A CA 1
ATOM 2553 C C . VAL A 1 322 ? 33.977 -0.754 -43.814 1.00 55.38 322 VAL A C 1
ATOM 2555 O O . VAL A 1 322 ? 34.693 -1.676 -43.439 1.00 55.38 322 VAL A O 1
ATOM 2558 N N . HIS A 1 323 ? 34.392 0.161 -44.687 1.00 55.50 323 HIS A N 1
ATOM 2559 C CA . HIS A 1 323 ? 35.708 0.192 -45.329 1.00 55.50 323 HIS A CA 1
ATOM 2560 C C . HIS A 1 323 ? 36.467 1.437 -44.879 1.00 55.50 323 HIS A C 1
ATOM 2562 O O . HIS A 1 323 ? 36.805 2.287 -45.694 1.00 55.50 323 HIS A O 1
ATOM 2568 N N . GLY A 1 324 ? 36.679 1.581 -43.568 1.00 48.69 324 GLY A N 1
ATOM 2569 C CA . GLY A 1 324 ? 37.560 2.617 -43.039 1.00 48.69 324 GLY A CA 1
ATOM 2570 C C . GLY A 1 324 ? 38.981 2.409 -43.560 1.00 48.69 324 GLY A C 1
ATOM 2571 O O . GLY A 1 324 ? 39.772 1.724 -42.916 1.00 48.69 324 GLY A O 1
ATOM 2572 N N . ASP A 1 325 ? 39.278 2.973 -44.727 1.00 46.69 325 ASP A N 1
ATOM 2573 C CA . ASP A 1 325 ? 40.630 3.113 -45.239 1.00 46.69 325 ASP A CA 1
ATOM 2574 C C . ASP A 1 325 ? 41.323 4.207 -44.414 1.00 46.69 325 ASP A C 1
ATOM 2576 O O . ASP A 1 325 ? 40.909 5.370 -44.384 1.00 46.69 325 ASP A O 1
ATOM 2580 N N . LEU A 1 326 ? 42.335 3.757 -43.673 1.00 41.78 326 LEU A N 1
ATOM 2581 C CA . LEU A 1 326 ? 43.319 4.541 -42.930 1.00 41.78 326 LEU A CA 1
ATOM 2582 C C . LEU A 1 326 ? 44.377 5.101 -43.886 1.00 41.78 326 LEU A C 1
ATOM 2584 O O . LEU A 1 326 ? 44.797 4.339 -44.789 1.00 41.78 326 LEU A O 1
#